Protein AF-A0A7Y0LAG0-F1 (afdb_monomer_lite)

pLDDT: mean 90.9, std 12.48, range [45.75, 98.69]

Organism: NCBI:txid2716224

Secondary structure (DSSP, 8-state):
--HHHHHHHHHHHHHHHHHHHHHHT---GGG-HHHHHHHHHHHHHHHHHHHHHHHHHHHHHHHHHHHHHHHHHHHHHHHHHHHHHHHHTTT-HHHHHHHHHHHHHHHHHHHHHHHHHHHHS-GGGS-HHHHHHHHHHHHHTT-HHHHHHHHHHHHHT--SHHHHHHHHHHHHHHHHHTT-HHHHHHHHHHHHHGGGTS----HHHHHHHHHHHHHHHHHHHHHTT-HHHHHHHHHHHHHHHHHSPSSHHHHHHHHHHHHHHHHHHHHHHHHHH-S-SS-SSS---

Radius of gyration: 37.1 Å; chains: 1; bounding box: 98×50×122 Å

Structure (mmCIF, N/CA/C/O backbone):
data_AF-A0A7Y0LAG0-F1
#
_entry.id   AF-A0A7Y0LAG0-F1
#
loop_
_atom_site.group_PDB
_atom_site.id
_atom_site.type_symbol
_atom_site.label_atom_id
_atom_site.label_alt_id
_atom_site.label_comp_id
_atom_site.label_asym_id
_atom_site.label_entity_id
_atom_site.label_seq_id
_atom_site.pdbx_PDB_ins_code
_atom_site.Cartn_x
_atom_site.Cartn_y
_atom_site.Cartn_z
_atom_site.occupancy
_atom_site.B_iso_or_equiv
_atom_site.auth_seq_id
_atom_site.auth_comp_id
_atom_site.auth_asym_id
_atom_site.auth_atom_id
_atom_site.pdbx_PDB_model_num
ATOM 1 N N . MET A 1 1 ? 60.163 -12.963 -93.800 1.00 55.88 1 MET A N 1
ATOM 2 C CA . MET A 1 1 ? 60.165 -13.413 -92.392 1.00 55.88 1 MET A CA 1
ATOM 3 C C . MET A 1 1 ? 60.372 -12.281 -91.378 1.00 55.88 1 MET A C 1
ATOM 5 O O . MET A 1 1 ? 60.131 -12.532 -90.218 1.00 55.88 1 MET A O 1
ATOM 9 N N . ALA A 1 2 ? 60.689 -11.037 -91.774 1.00 57.59 2 ALA A N 1
ATOM 10 C CA . ALA A 1 2 ? 60.934 -9.930 -90.830 1.00 57.59 2 ALA A CA 1
ATOM 11 C C . ALA A 1 2 ? 59.682 -9.182 -90.295 1.00 57.59 2 ALA A C 1
ATOM 13 O O . ALA A 1 2 ? 59.807 -8.355 -89.408 1.00 57.59 2 ALA A O 1
ATOM 14 N N . ASN A 1 3 ? 58.475 -9.445 -90.815 1.00 63.53 3 ASN A N 1
ATOM 15 C CA . ASN A 1 3 ? 57.239 -8.721 -90.433 1.00 63.53 3 ASN A CA 1
ATOM 16 C C . ASN A 1 3 ? 56.508 -9.382 -89.239 1.00 63.53 3 ASN A C 1
ATOM 18 O O . ASN A 1 3 ? 55.716 -8.762 -88.537 1.00 63.53 3 ASN A O 1
ATOM 22 N N . THR A 1 4 ? 56.772 -10.664 -88.981 1.00 66.94 4 THR A N 1
ATOM 23 C CA . THR A 1 4 ? 56.182 -11.388 -87.845 1.00 66.94 4 THR A CA 1
ATOM 24 C C . THR A 1 4 ? 56.817 -11.005 -86.513 1.00 66.94 4 THR A C 1
ATOM 26 O O . THR A 1 4 ? 56.109 -10.971 -85.512 1.00 66.94 4 THR A O 1
ATOM 29 N N . ASP A 1 5 ? 58.105 -10.662 -86.510 1.00 71.88 5 ASP A N 1
ATOM 30 C CA . ASP A 1 5 ? 58.843 -10.350 -85.282 1.00 71.88 5 ASP A CA 1
ATOM 31 C C . ASP A 1 5 ? 58.475 -8.959 -84.738 1.00 71.88 5 ASP A C 1
ATOM 33 O O . ASP A 1 5 ? 58.232 -8.811 -83.545 1.00 71.88 5 ASP A O 1
ATOM 37 N N . GLU A 1 6 ? 58.279 -7.973 -85.620 1.00 77.31 6 GLU A N 1
ATOM 38 C CA . GLU A 1 6 ? 57.838 -6.616 -85.256 1.00 77.31 6 GLU A CA 1
ATOM 39 C C . GLU A 1 6 ? 56.423 -6.601 -84.646 1.00 77.31 6 GLU A C 1
ATOM 41 O O . GLU A 1 6 ? 56.153 -5.922 -83.654 1.00 77.31 6 GLU A O 1
ATOM 46 N N . LYS A 1 7 ? 55.507 -7.422 -85.181 1.00 75.44 7 LYS A N 1
ATOM 47 C CA . LYS A 1 7 ? 54.167 -7.592 -84.594 1.00 75.44 7 LYS A CA 1
ATOM 48 C C . LYS A 1 7 ? 54.211 -8.278 -83.231 1.00 75.44 7 LYS A C 1
ATOM 50 O O . LYS A 1 7 ? 53.380 -7.976 -82.377 1.00 75.44 7 LYS A O 1
ATOM 55 N N . LEU A 1 8 ? 55.153 -9.199 -83.030 1.00 78.62 8 LEU A N 1
ATOM 56 C CA . LEU A 1 8 ? 55.295 -9.931 -81.776 1.00 78.62 8 LEU A CA 1
ATOM 57 C C . LEU A 1 8 ? 55.858 -9.040 -80.658 1.00 78.62 8 LEU A C 1
ATOM 59 O O . LEU A 1 8 ? 55.441 -9.180 -79.510 1.00 78.62 8 LEU A O 1
ATOM 63 N N . GLU A 1 9 ? 56.759 -8.111 -80.984 1.00 81.44 9 GLU A N 1
ATOM 64 C CA . GLU A 1 9 ? 57.268 -7.123 -80.025 1.00 81.44 9 GLU A CA 1
ATOM 65 C C . GLU A 1 9 ? 56.206 -6.091 -79.626 1.00 81.44 9 GLU A C 1
ATOM 67 O O . GLU A 1 9 ? 56.037 -5.838 -78.433 1.00 81.44 9 GLU A O 1
ATOM 72 N N . ASN A 1 10 ? 55.414 -5.577 -80.576 1.00 84.31 10 ASN A N 1
ATOM 73 C CA . ASN A 1 10 ? 54.311 -4.662 -80.252 1.00 84.31 10 ASN A CA 1
ATOM 74 C C . ASN A 1 10 ? 53.241 -5.322 -79.368 1.00 84.31 10 ASN A C 1
ATOM 76 O O . ASN A 1 10 ? 52.805 -4.728 -78.385 1.00 84.31 10 ASN A O 1
ATOM 80 N N . LEU A 1 11 ? 52.868 -6.575 -79.655 1.00 82.31 11 LEU A N 1
ATOM 81 C CA . LEU A 1 11 ? 51.919 -7.321 -78.820 1.00 82.31 11 LEU A CA 1
ATOM 82 C C . LEU A 1 11 ? 52.457 -7.577 -77.407 1.00 82.31 11 LEU A C 1
ATOM 84 O O . LEU A 1 11 ? 51.693 -7.522 -76.448 1.00 82.31 11 LEU A O 1
ATOM 88 N N . LYS A 1 12 ? 53.763 -7.829 -77.248 1.00 81.12 12 LYS A N 1
ATOM 89 C CA . LYS A 1 12 ? 54.381 -7.950 -75.918 1.00 81.12 12 LYS A CA 1
ATOM 90 C C . LYS A 1 12 ? 54.352 -6.629 -75.155 1.00 81.12 12 LYS A C 1
ATOM 92 O O . LYS A 1 12 ? 54.028 -6.640 -73.974 1.00 81.12 12 LYS A O 1
ATOM 97 N N . GLY A 1 13 ? 54.620 -5.511 -75.830 1.00 81.00 13 GLY A N 1
ATOM 98 C CA . GLY A 1 13 ? 54.527 -4.179 -75.232 1.00 81.00 13 GLY A CA 1
ATOM 99 C C . GLY A 1 13 ? 53.111 -3.838 -74.762 1.00 81.00 13 GLY A C 1
ATOM 100 O O . GLY A 1 13 ? 52.937 -3.337 -73.654 1.00 81.00 13 GLY A O 1
ATOM 101 N N . GLU A 1 14 ? 52.090 -4.165 -75.560 1.00 82.69 14 GLU A N 1
ATOM 102 C CA . GLU A 1 14 ? 50.687 -3.974 -75.170 1.00 82.69 14 GLU A CA 1
ATOM 103 C C . GLU A 1 14 ? 50.277 -4.885 -74.003 1.00 82.69 14 GLU A C 1
ATOM 105 O O . GLU A 1 14 ? 49.579 -4.438 -73.092 1.00 82.69 14 GLU A O 1
ATOM 110 N N . VAL A 1 15 ? 50.736 -6.141 -73.984 1.00 81.94 15 VAL A N 1
ATOM 111 C CA . VAL A 1 15 ? 50.455 -7.074 -72.881 1.00 81.94 15 VAL A CA 1
ATOM 112 C C . VAL A 1 15 ? 51.144 -6.636 -71.588 1.00 81.94 15 VAL A C 1
ATOM 114 O O . VAL A 1 15 ? 50.494 -6.639 -70.544 1.00 81.94 15 VAL A O 1
ATOM 117 N N . ASP A 1 16 ? 52.404 -6.198 -71.639 1.00 82.62 16 ASP A N 1
ATOM 118 C CA . ASP A 1 16 ? 53.118 -5.685 -70.463 1.00 82.62 16 ASP A CA 1
ATOM 119 C C . ASP A 1 16 ? 52.482 -4.388 -69.944 1.00 82.62 16 ASP A C 1
ATOM 121 O O . ASP A 1 16 ? 52.301 -4.229 -68.735 1.00 82.62 16 ASP A O 1
ATOM 125 N N . ALA A 1 17 ? 52.056 -3.489 -70.839 1.00 81.44 17 ALA A N 1
ATOM 126 C CA . ALA A 1 17 ? 51.335 -2.275 -70.460 1.00 81.44 17 ALA A CA 1
ATOM 127 C C . ALA A 1 17 ? 50.000 -2.603 -69.771 1.00 81.44 17 ALA A C 1
ATOM 129 O O . ALA A 1 17 ? 49.711 -2.070 -68.699 1.00 81.44 17 ALA A O 1
ATOM 130 N N . LEU A 1 18 ? 49.223 -3.542 -70.319 1.00 76.06 18 LEU A N 1
ATOM 131 C CA . LEU A 1 18 ? 47.975 -4.001 -69.704 1.00 76.06 18 LEU A CA 1
ATOM 132 C C . LEU A 1 18 ? 48.217 -4.726 -68.375 1.00 76.06 18 LEU A C 1
ATOM 134 O O . LEU A 1 18 ? 47.430 -4.577 -67.443 1.00 76.06 18 LEU A O 1
ATOM 138 N N . GLN A 1 19 ? 49.304 -5.483 -68.241 1.00 77.00 19 GLN A N 1
ATOM 139 C CA . GLN A 1 19 ? 49.629 -6.184 -67.002 1.00 77.00 19 GLN A CA 1
ATOM 140 C C . GLN A 1 19 ? 50.071 -5.214 -65.897 1.00 77.00 19 GLN A C 1
ATOM 142 O O . GLN A 1 19 ? 49.700 -5.409 -64.738 1.00 77.00 19 GLN A O 1
ATOM 147 N N . ILE A 1 20 ? 50.784 -4.138 -66.243 1.00 73.81 20 ILE A N 1
ATOM 148 C CA . ILE A 1 20 ? 51.146 -3.057 -65.315 1.00 73.81 20 ILE A CA 1
ATOM 149 C C . ILE A 1 20 ? 49.907 -2.242 -64.912 1.00 73.81 20 ILE A C 1
ATOM 151 O O . ILE A 1 20 ? 49.745 -1.936 -63.730 1.00 73.81 20 ILE A O 1
ATOM 155 N N . GLU A 1 21 ? 48.992 -1.957 -65.842 1.00 75.56 21 GLU A N 1
ATOM 156 C CA . GLU A 1 21 ? 47.706 -1.294 -65.562 1.00 75.56 21 GLU A CA 1
ATOM 157 C C . GLU A 1 21 ? 46.827 -2.151 -64.623 1.00 75.56 21 GLU A C 1
ATOM 159 O O . GLU A 1 21 ? 46.281 -1.666 -63.630 1.00 75.56 21 GLU A O 1
ATOM 164 N N . VAL A 1 22 ? 46.754 -3.466 -64.863 1.00 72.69 22 VAL A N 1
ATOM 165 C CA . VAL A 1 22 ? 45.989 -4.408 -64.025 1.00 72.69 22 VAL A CA 1
ATOM 166 C C . VAL A 1 22 ? 46.652 -4.632 -62.658 1.00 72.69 22 VAL A C 1
ATOM 168 O O . VAL A 1 22 ? 45.955 -4.809 -61.654 1.00 72.69 22 VAL A O 1
ATOM 171 N N . MET A 1 23 ? 47.987 -4.607 -62.575 1.00 67.88 23 MET A N 1
ATOM 172 C CA . MET A 1 23 ? 48.705 -4.706 -61.300 1.00 67.88 23 MET A CA 1
ATOM 173 C C . MET A 1 23 ? 48.650 -3.408 -60.485 1.00 67.88 23 MET A C 1
ATOM 175 O O . MET A 1 23 ? 48.569 -3.485 -59.257 1.00 67.88 23 MET A O 1
ATOM 179 N N . SER A 1 24 ? 48.620 -2.235 -61.125 1.00 63.34 24 SER A N 1
ATOM 180 C CA . SER A 1 24 ? 48.495 -0.944 -60.433 1.00 63.34 24 SER A CA 1
ATOM 181 C C . SER A 1 24 ? 47.081 -0.705 -59.878 1.00 63.34 24 SER A C 1
ATOM 183 O O . SER A 1 24 ? 46.939 -0.101 -58.813 1.00 63.34 24 SER A O 1
ATOM 185 N N . GLN A 1 25 ? 46.040 -1.279 -60.497 1.00 63.72 25 GLN A N 1
ATOM 186 C CA . GLN A 1 25 ? 44.667 -1.273 -59.963 1.00 63.72 25 GLN A CA 1
ATOM 187 C C . GLN A 1 25 ? 44.438 -2.241 -58.788 1.00 63.72 25 GLN A C 1
ATOM 189 O O . GLN A 1 25 ? 43.448 -2.114 -58.066 1.00 63.72 25 GLN A O 1
ATOM 194 N N . ARG A 1 26 ? 45.349 -3.189 -58.533 1.00 63.09 26 ARG A N 1
ATOM 195 C CA . ARG A 1 26 ? 45.259 -4.147 -57.415 1.00 63.09 26 ARG A CA 1
ATOM 196 C C . ARG A 1 26 ? 45.957 -3.658 -56.144 1.00 63.09 26 ARG A C 1
ATOM 198 O O . ARG A 1 26 ? 46.538 -4.459 -55.409 1.00 63.09 26 ARG A O 1
ATOM 205 N N . SER A 1 27 ? 45.886 -2.363 -55.831 1.00 68.25 27 SER A N 1
ATOM 206 C CA . SER A 1 27 ? 46.278 -1.935 -54.486 1.00 68.25 27 SER A CA 1
ATOM 207 C C . SER A 1 27 ? 45.329 -2.607 -53.482 1.00 68.25 27 SER A C 1
ATOM 209 O O . SER A 1 27 ? 44.109 -2.468 -53.621 1.00 68.25 27 SER A O 1
ATOM 211 N N . PRO A 1 28 ? 45.834 -3.401 -52.518 1.00 77.00 28 PRO A N 1
ATOM 212 C CA . PRO A 1 28 ? 44.972 -4.155 -51.624 1.00 77.00 28 PRO A CA 1
ATOM 213 C C . PRO A 1 28 ? 44.022 -3.206 -50.899 1.00 77.00 28 PRO A C 1
ATOM 215 O O . PRO A 1 28 ? 44.469 -2.225 -50.308 1.00 77.00 28 PRO A O 1
ATOM 218 N N . TRP A 1 29 ? 42.720 -3.494 -50.939 1.00 77.38 29 TRP A N 1
ATOM 219 C CA . TRP A 1 29 ? 41.665 -2.610 -50.429 1.00 77.38 29 TRP A CA 1
ATOM 220 C C . TRP A 1 29 ? 41.925 -2.113 -48.994 1.00 77.38 29 TRP A C 1
ATOM 222 O O . TRP A 1 29 ? 41.611 -0.975 -48.663 1.00 77.38 29 TRP A O 1
ATOM 232 N N . PHE A 1 30 ? 42.590 -2.916 -48.161 1.00 80.69 30 PHE A N 1
ATOM 233 C CA . PHE A 1 30 ? 42.943 -2.562 -46.786 1.00 80.69 30 PHE A CA 1
ATOM 234 C C . PHE A 1 30 ? 43.988 -1.436 -46.649 1.00 80.69 30 PHE A C 1
ATOM 236 O O . PHE A 1 30 ? 44.157 -0.916 -45.548 1.00 80.69 30 PHE A O 1
ATOM 243 N N . LYS A 1 31 ? 44.687 -1.039 -47.722 1.00 84.06 31 LYS A N 1
ATOM 244 C CA . LYS A 1 31 ? 45.629 0.099 -47.718 1.00 84.06 31 LYS A CA 1
ATOM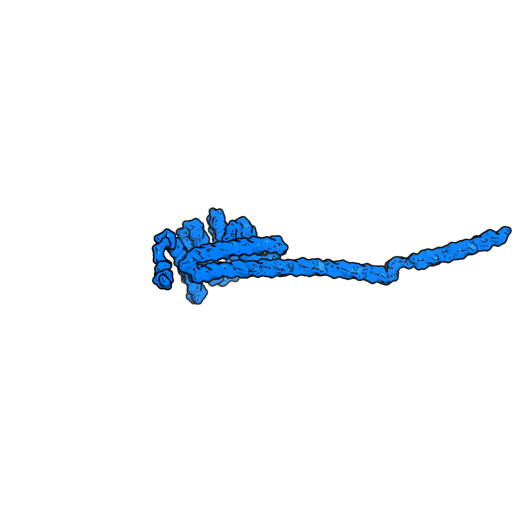 245 C C . LYS A 1 31 ? 44.953 1.450 -47.982 1.00 84.06 31 LYS A C 1
ATOM 247 O O . LYS A 1 31 ? 45.580 2.487 -47.784 1.00 84.06 31 LYS A O 1
ATOM 252 N N . ASN A 1 32 ? 43.686 1.462 -48.399 1.00 87.12 32 ASN A N 1
ATOM 253 C CA . ASN A 1 32 ? 42.957 2.698 -48.670 1.00 87.12 32 ASN A CA 1
ATOM 254 C C . ASN A 1 32 ? 42.415 3.294 -47.364 1.00 87.12 32 ASN A C 1
ATOM 256 O O . ASN A 1 32 ? 41.441 2.792 -46.802 1.00 87.12 32 ASN A O 1
ATOM 260 N N . ILE A 1 33 ? 43.015 4.399 -46.905 1.00 90.12 33 ILE A N 1
ATOM 261 C CA . ILE A 1 33 ? 42.611 5.118 -45.680 1.00 90.12 33 ILE A CA 1
ATOM 262 C C . ILE A 1 33 ? 41.112 5.466 -45.704 1.00 90.12 33 ILE A C 1
ATOM 264 O O . ILE A 1 33 ? 40.434 5.336 -44.688 1.00 90.12 33 ILE A O 1
ATOM 268 N N . SER A 1 34 ? 40.563 5.824 -46.868 1.00 88.06 34 SER A N 1
ATOM 269 C CA . SER A 1 34 ? 39.142 6.160 -47.026 1.00 88.06 34 SER A CA 1
ATOM 270 C C . SER A 1 34 ? 38.195 5.017 -46.643 1.00 88.06 34 SER A C 1
ATOM 272 O O . SER A 1 34 ? 37.165 5.282 -46.031 1.00 88.06 34 SER A O 1
ATOM 274 N N . ILE A 1 35 ? 38.548 3.755 -46.930 1.00 87.88 35 ILE A N 1
ATOM 275 C CA . ILE A 1 35 ? 37.718 2.594 -46.558 1.00 87.88 35 ILE A CA 1
ATOM 276 C C . ILE A 1 35 ? 37.651 2.466 -45.032 1.00 87.88 35 ILE A C 1
ATOM 278 O O . ILE A 1 35 ? 36.572 2.269 -44.475 1.00 87.88 35 ILE A O 1
ATOM 282 N N . TRP A 1 36 ? 38.778 2.655 -44.343 1.00 91.06 36 TRP A N 1
ATOM 283 C CA . TRP A 1 36 ? 38.822 2.636 -42.880 1.00 91.06 36 TRP A CA 1
ATOM 284 C C . TRP A 1 36 ? 38.031 3.779 -42.251 1.00 91.06 36 TRP A C 1
ATOM 286 O O . TRP A 1 36 ? 37.312 3.548 -41.281 1.00 91.06 36 TRP A O 1
ATOM 296 N N . VAL A 1 37 ? 38.103 4.986 -42.819 1.00 92.00 37 VAL A N 1
ATOM 297 C CA . VAL A 1 37 ? 37.300 6.128 -42.354 1.00 92.00 37 VAL A CA 1
ATOM 298 C C . VAL A 1 37 ? 35.808 5.839 -42.513 1.00 92.00 37 VAL A C 1
ATOM 300 O O . VAL A 1 37 ? 35.048 6.083 -41.579 1.00 92.00 37 VAL A O 1
ATOM 303 N N . SER A 1 38 ? 35.377 5.265 -43.640 1.00 93.31 38 SER A N 1
ATOM 304 C CA . SER A 1 38 ? 33.974 4.886 -43.845 1.00 93.31 38 SER A CA 1
ATOM 305 C C . SER A 1 38 ? 33.508 3.799 -42.873 1.00 93.31 38 SER A C 1
ATOM 307 O O . SER A 1 38 ? 32.417 3.917 -42.320 1.00 93.31 38 SER A O 1
ATOM 309 N N . ILE A 1 39 ? 34.327 2.773 -42.610 1.00 93.00 39 ILE A N 1
ATOM 310 C CA . ILE A 1 39 ? 34.011 1.730 -41.618 1.00 93.00 39 ILE A CA 1
ATOM 311 C C . ILE A 1 39 ? 33.922 2.334 -40.210 1.00 93.00 39 ILE A C 1
ATOM 313 O O . ILE A 1 39 ? 32.976 2.048 -39.480 1.00 93.00 39 ILE A O 1
ATOM 317 N N . ALA A 1 40 ? 34.866 3.199 -39.831 1.00 94.75 40 ALA A N 1
ATOM 318 C CA . ALA A 1 40 ? 34.859 3.866 -38.532 1.00 94.75 40 ALA A CA 1
ATOM 319 C C . ALA A 1 40 ? 33.641 4.789 -38.370 1.00 94.75 40 ALA A C 1
ATOM 321 O O . ALA A 1 40 ? 32.981 4.752 -37.334 1.00 94.75 40 ALA A O 1
ATOM 322 N N . ALA A 1 41 ? 33.299 5.566 -39.401 1.00 95.62 41 ALA A N 1
ATOM 323 C CA . ALA A 1 41 ? 32.106 6.409 -39.413 1.00 95.62 41 ALA A CA 1
ATOM 324 C C . ALA A 1 41 ? 30.819 5.576 -39.296 1.00 95.62 41 ALA A C 1
ATOM 326 O O . ALA A 1 41 ? 29.915 5.944 -38.547 1.00 95.62 41 ALA A O 1
ATOM 327 N N . LEU A 1 42 ? 30.751 4.426 -39.975 1.00 94.44 42 LEU A N 1
ATOM 328 C CA . LEU A 1 42 ? 29.623 3.502 -39.884 1.00 94.44 42 LEU A CA 1
ATOM 329 C C . LEU A 1 42 ? 29.490 2.906 -38.473 1.00 94.44 42 LEU A C 1
ATOM 331 O O . LEU A 1 42 ? 28.400 2.917 -37.905 1.00 94.44 42 LEU A O 1
ATOM 335 N N . LEU A 1 43 ? 30.591 2.439 -37.875 1.00 95.44 43 LEU A N 1
ATOM 336 C CA . LEU A 1 43 ? 30.605 1.941 -36.495 1.00 95.44 43 LEU A CA 1
ATOM 337 C C . LEU A 1 43 ? 30.217 3.030 -35.494 1.00 95.44 43 LEU A C 1
ATOM 339 O O . LEU A 1 43 ? 29.470 2.760 -34.556 1.00 95.44 43 LEU A O 1
ATOM 343 N N . PHE A 1 44 ? 30.674 4.264 -35.710 1.00 95.06 44 PHE A N 1
ATOM 344 C CA . PHE A 1 44 ? 30.278 5.404 -34.894 1.00 95.06 44 PHE A CA 1
ATOM 345 C C . PHE A 1 44 ? 28.776 5.689 -35.022 1.00 95.06 44 PHE A C 1
ATOM 347 O O . PHE A 1 44 ? 28.109 5.882 -34.009 1.00 95.06 44 PHE A O 1
ATOM 354 N N . SER A 1 45 ? 28.220 5.633 -36.238 1.00 92.12 45 SER A N 1
ATOM 355 C CA . SER A 1 45 ? 26.778 5.776 -36.472 1.00 92.12 45 SER A CA 1
ATOM 356 C C . SER A 1 45 ? 25.967 4.681 -35.775 1.00 92.12 45 SER A C 1
ATOM 358 O O . SER A 1 45 ? 24.956 4.982 -35.150 1.00 92.12 45 SER A O 1
ATOM 360 N N . PHE A 1 46 ? 26.400 3.419 -35.828 1.00 95.12 46 PHE A N 1
ATOM 361 C CA . PHE A 1 46 ? 25.731 2.347 -35.084 1.00 95.12 46 PHE A CA 1
ATOM 362 C C . PHE A 1 46 ? 25.868 2.530 -33.568 1.00 95.12 46 PHE A C 1
ATOM 364 O O . PHE A 1 46 ? 24.900 2.328 -32.833 1.00 95.12 46 PHE A O 1
ATOM 371 N N . GLY A 1 47 ? 27.040 2.964 -33.097 1.00 92.62 47 GLY A N 1
ATOM 372 C CA . GLY A 1 47 ? 27.292 3.249 -31.687 1.00 92.62 47 GLY A CA 1
ATOM 373 C C . GLY A 1 47 ? 26.355 4.321 -31.131 1.00 92.62 47 GLY A C 1
ATOM 374 O O . GLY A 1 47 ? 25.755 4.122 -30.074 1.00 92.62 47 GLY A O 1
ATOM 375 N N . THR A 1 48 ? 26.159 5.427 -31.855 1.00 93.00 48 THR A N 1
ATOM 376 C CA . THR A 1 48 ? 25.228 6.484 -31.433 1.00 93.00 48 THR A CA 1
ATOM 377 C C . THR A 1 48 ? 23.773 6.020 -31.471 1.00 93.00 48 THR A C 1
ATOM 379 O O . THR A 1 48 ? 23.031 6.350 -30.548 1.00 93.00 48 THR A O 1
ATOM 382 N N . THR A 1 49 ? 23.361 5.204 -32.451 1.00 93.19 49 THR A N 1
ATOM 383 C CA . THR A 1 49 ? 22.004 4.628 -32.492 1.00 93.19 49 THR A CA 1
ATOM 384 C C . THR A 1 49 ? 21.727 3.717 -31.295 1.00 93.19 49 THR A C 1
ATOM 386 O O . THR A 1 49 ? 20.692 3.873 -30.649 1.00 93.19 49 THR A O 1
ATOM 389 N N . VAL A 1 50 ? 22.645 2.809 -30.944 1.00 93.81 50 VAL A N 1
ATOM 390 C CA . VAL A 1 50 ? 22.469 1.895 -29.797 1.00 93.81 50 VAL A CA 1
ATOM 391 C C . VAL A 1 50 ? 22.409 2.667 -28.479 1.00 93.81 50 VAL A C 1
ATOM 393 O O . VAL A 1 50 ? 21.530 2.422 -27.652 1.00 93.81 50 VAL A O 1
ATOM 396 N N . VAL A 1 51 ? 23.309 3.637 -28.286 1.00 94.25 51 VAL A N 1
ATOM 397 C CA . VAL A 1 51 ? 23.297 4.498 -27.094 1.00 94.25 51 VAL A CA 1
ATOM 398 C C . VAL A 1 51 ? 22.017 5.331 -27.034 1.00 94.25 51 VAL A C 1
ATOM 400 O O . VAL A 1 51 ? 21.440 5.472 -25.957 1.00 94.25 51 VAL A O 1
ATOM 403 N N . SER A 1 52 ? 21.545 5.846 -28.172 1.00 92.88 52 SER A N 1
ATOM 404 C CA . SER A 1 52 ? 20.279 6.577 -28.245 1.00 92.88 52 SER A CA 1
ATOM 405 C C . SER A 1 52 ? 19.107 5.691 -27.841 1.00 92.88 52 SER A C 1
ATOM 407 O O . SER A 1 52 ? 18.304 6.114 -27.021 1.00 92.88 52 SER A O 1
ATOM 409 N N . PHE A 1 53 ? 19.037 4.459 -28.350 1.00 94.81 53 PHE A N 1
ATOM 410 C CA . PHE A 1 53 ? 17.958 3.527 -28.025 1.00 94.81 53 PHE A CA 1
ATOM 411 C C . PHE A 1 53 ? 17.930 3.197 -26.527 1.00 94.81 53 PHE A C 1
ATOM 413 O O . PHE A 1 53 ? 16.894 3.328 -25.880 1.00 94.81 53 PHE A O 1
ATOM 420 N N . LYS A 1 54 ? 19.096 2.887 -25.943 1.00 94.69 54 LYS A N 1
ATOM 421 C CA . LYS A 1 54 ? 19.225 2.634 -24.500 1.00 94.69 54 LYS A CA 1
ATOM 422 C C . LYS A 1 54 ? 18.850 3.858 -23.660 1.00 94.69 54 LYS A C 1
ATOM 424 O O . LYS A 1 54 ? 18.252 3.730 -22.595 1.00 94.69 54 LYS A O 1
ATOM 429 N N . ARG A 1 55 ? 19.209 5.061 -24.115 1.00 95.25 55 ARG A N 1
ATOM 430 C CA . ARG A 1 55 ? 18.829 6.306 -23.439 1.00 95.25 55 ARG A CA 1
ATOM 431 C C . ARG A 1 55 ? 17.319 6.529 -23.496 1.00 95.25 55 ARG A C 1
ATOM 433 O O . ARG A 1 55 ? 16.760 6.925 -22.479 1.00 95.25 55 ARG A O 1
ATOM 440 N N . THR A 1 56 ? 16.684 6.279 -24.639 1.00 96.06 56 THR A N 1
ATOM 441 C CA . THR A 1 56 ? 15.229 6.391 -24.801 1.00 96.06 56 THR A CA 1
ATOM 442 C C . THR A 1 56 ? 14.499 5.427 -23.870 1.00 96.06 56 THR A C 1
ATOM 444 O O . THR A 1 56 ? 13.630 5.866 -23.133 1.00 96.06 56 THR A O 1
ATOM 447 N N . GLU A 1 57 ? 14.928 4.166 -23.782 1.00 95.69 57 GLU A N 1
ATOM 448 C CA . GLU A 1 57 ? 14.339 3.188 -22.854 1.00 95.69 57 GLU A CA 1
ATOM 449 C C . GLU A 1 57 ? 14.430 3.646 -21.386 1.00 95.69 57 GLU A C 1
ATOM 451 O O . GLU A 1 57 ? 13.438 3.642 -20.657 1.00 95.69 57 GLU A O 1
ATOM 456 N N . MET A 1 58 ? 15.601 4.126 -20.953 1.00 95.81 58 MET A N 1
ATOM 457 C CA . MET A 1 58 ? 15.770 4.656 -19.594 1.00 95.81 58 MET A CA 1
ATOM 458 C C . MET A 1 58 ? 14.907 5.899 -19.338 1.00 95.81 58 MET A C 1
ATOM 460 O O . MET A 1 58 ? 14.396 6.074 -18.231 1.00 95.81 58 MET A O 1
ATOM 464 N N . GLN A 1 59 ? 14.738 6.763 -20.342 1.00 96.94 59 GLN A N 1
ATOM 465 C CA . GLN A 1 59 ? 13.853 7.926 -20.257 1.00 96.94 59 GLN A CA 1
ATOM 466 C C . GLN A 1 59 ? 12.386 7.502 -20.158 1.00 96.94 59 GLN A C 1
ATOM 468 O O . GLN A 1 59 ? 11.660 8.051 -19.335 1.00 96.94 59 GLN A O 1
ATOM 473 N N . ASP A 1 60 ? 11.965 6.493 -20.915 1.00 97.38 60 ASP A N 1
ATOM 474 C CA . ASP A 1 60 ? 10.600 5.968 -20.880 1.00 97.38 60 ASP A CA 1
ATOM 475 C C . ASP A 1 60 ? 10.277 5.328 -19.525 1.00 97.38 60 ASP A C 1
ATOM 477 O O . ASP A 1 60 ? 9.209 5.588 -18.962 1.00 97.38 60 ASP A O 1
ATOM 481 N N . ILE A 1 61 ? 11.220 4.580 -18.939 1.00 97.62 61 ILE A N 1
ATOM 482 C CA . ILE A 1 61 ? 11.102 4.045 -17.573 1.00 97.62 61 ILE A CA 1
ATOM 483 C C . ILE A 1 61 ? 10.953 5.191 -16.563 1.00 97.62 61 ILE A C 1
ATOM 485 O O . ILE A 1 61 ? 10.065 5.157 -15.710 1.00 97.62 61 ILE A O 1
ATOM 489 N N . GLN A 1 62 ? 11.790 6.228 -16.656 1.00 97.44 62 GLN A N 1
ATOM 490 C CA . GLN A 1 62 ? 11.724 7.382 -15.752 1.00 97.44 62 GLN A CA 1
ATOM 491 C C . GLN A 1 62 ? 10.408 8.160 -15.893 1.00 97.44 62 GLN A C 1
ATOM 493 O O . GLN A 1 62 ? 9.808 8.522 -14.879 1.00 97.44 62 GLN A O 1
ATOM 498 N N . ASN A 1 63 ? 9.934 8.374 -17.121 1.00 98.31 63 ASN A N 1
ATOM 499 C CA . ASN A 1 63 ? 8.674 9.058 -17.409 1.00 98.31 63 ASN A CA 1
ATOM 500 C C . ASN A 1 63 ? 7.481 8.265 -16.862 1.00 98.31 63 AS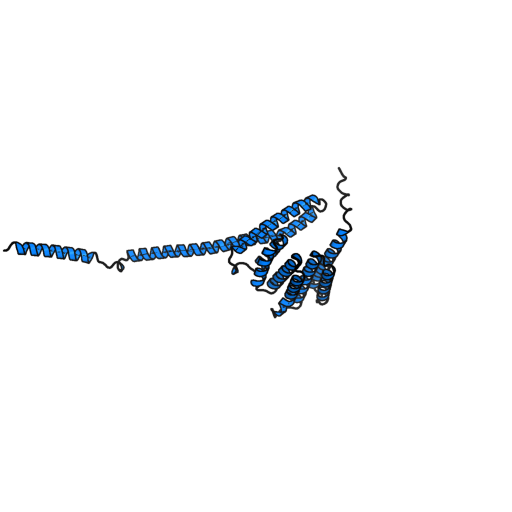N A C 1
ATOM 502 O O . ASN A 1 63 ? 6.671 8.812 -16.115 1.00 98.31 63 ASN A O 1
ATOM 506 N N . THR A 1 64 ? 7.431 6.961 -17.145 1.00 98.19 64 THR A N 1
ATOM 507 C CA . THR A 1 64 ? 6.384 6.049 -16.654 1.00 98.19 64 THR A CA 1
ATOM 508 C C . THR A 1 64 ? 6.379 5.990 -15.125 1.00 98.19 64 THR A C 1
ATOM 510 O O . THR A 1 64 ? 5.324 6.049 -14.494 1.00 98.19 64 THR A O 1
ATOM 513 N N . LYS A 1 65 ? 7.561 5.946 -14.495 1.00 98.00 65 LYS A N 1
ATOM 514 C CA . LYS A 1 65 ? 7.688 5.981 -13.031 1.00 98.00 65 LYS A CA 1
ATOM 515 C C . LYS A 1 65 ? 7.209 7.309 -12.440 1.00 98.00 65 LYS A C 1
ATOM 517 O O . LYS A 1 65 ? 6.591 7.322 -11.377 1.00 98.00 65 LYS A O 1
ATOM 522 N N . SER A 1 66 ? 7.496 8.427 -13.104 1.00 98.31 66 SER A N 1
ATOM 523 C CA . SER A 1 66 ? 7.017 9.749 -12.689 1.00 98.31 66 SER A CA 1
ATOM 524 C C . SER A 1 66 ? 5.488 9.833 -12.748 1.00 98.31 66 SER A C 1
ATOM 526 O O . SER A 1 66 ? 4.859 10.278 -11.787 1.00 98.31 66 SER A O 1
ATOM 528 N N . GLU A 1 67 ? 4.883 9.325 -13.827 1.00 98.31 67 GLU A N 1
ATOM 529 C CA . GLU A 1 67 ? 3.426 9.237 -13.974 1.00 98.31 67 GLU A CA 1
ATOM 530 C C . GLU A 1 67 ? 2.803 8.368 -12.873 1.00 98.31 67 GLU A C 1
ATOM 532 O O . GLU A 1 67 ? 1.875 8.809 -12.192 1.00 98.31 67 GLU A O 1
ATOM 537 N N . LEU A 1 68 ? 3.372 7.182 -12.616 1.00 98.56 68 LEU A N 1
ATOM 538 C CA . LEU A 1 68 ? 2.930 6.303 -11.531 1.00 98.56 68 LEU A CA 1
ATOM 539 C C . LEU A 1 68 ? 2.942 7.031 -10.180 1.00 98.56 68 LEU A C 1
ATOM 541 O O . LEU A 1 68 ? 1.953 7.002 -9.450 1.00 98.56 68 LEU A O 1
ATOM 545 N N . ARG A 1 69 ? 4.030 7.735 -9.852 1.00 98.25 69 ARG A N 1
ATOM 546 C CA . ARG A 1 69 ? 4.135 8.497 -8.597 1.00 98.25 69 ARG A CA 1
ATOM 547 C C . ARG A 1 69 ? 3.098 9.608 -8.498 1.00 98.25 69 ARG A C 1
ATOM 549 O O . ARG A 1 69 ? 2.541 9.801 -7.420 1.00 98.25 69 ARG A O 1
ATOM 556 N N . SER A 1 70 ? 2.812 10.305 -9.596 1.00 98.50 70 SER A N 1
ATOM 557 C CA . SER A 1 70 ? 1.766 11.332 -9.630 1.00 98.50 70 SER A CA 1
ATOM 558 C C . SER A 1 70 ? 0.383 10.739 -9.333 1.00 98.50 70 SER A C 1
ATOM 560 O O . SER A 1 70 ? -0.362 11.284 -8.516 1.00 98.50 70 SER A O 1
ATOM 562 N N . ILE A 1 71 ? 0.071 9.571 -9.903 1.00 98.50 71 ILE A N 1
ATOM 563 C CA . ILE A 1 71 ? -1.179 8.851 -9.627 1.00 98.50 71 ILE A CA 1
ATOM 564 C C . ILE A 1 71 ? -1.252 8.410 -8.163 1.00 98.50 71 ILE A C 1
ATOM 566 O O . ILE A 1 71 ? -2.275 8.616 -7.510 1.00 98.50 71 ILE A O 1
ATOM 570 N N . LEU A 1 72 ? -0.171 7.844 -7.619 1.00 98.19 72 LEU A N 1
ATOM 571 C CA . LEU A 1 72 ? -0.124 7.416 -6.218 1.00 98.19 72 LEU A CA 1
ATOM 572 C C . LEU A 1 72 ? -0.300 8.596 -5.254 1.00 98.19 72 LEU A C 1
ATOM 574 O O . LEU A 1 72 ? -1.048 8.485 -4.286 1.00 98.19 72 LEU A O 1
ATOM 578 N N . GLN A 1 73 ? 0.310 9.747 -5.544 1.00 98.00 73 GLN A N 1
ATOM 579 C CA . GLN A 1 73 ? 0.092 10.983 -4.785 1.00 98.00 73 GLN A CA 1
ATOM 580 C C . GLN A 1 73 ? -1.362 11.459 -4.864 1.00 98.00 73 GLN A C 1
ATOM 582 O O . GLN A 1 73 ? -1.920 11.902 -3.864 1.00 98.00 73 GLN A O 1
ATOM 587 N N . ARG A 1 74 ? -2.010 11.355 -6.030 1.00 97.94 74 ARG A N 1
ATOM 588 C CA . ARG A 1 74 ? -3.433 11.694 -6.148 1.00 97.94 74 ARG A CA 1
ATOM 589 C C . ARG A 1 74 ? -4.298 10.750 -5.314 1.00 97.94 74 ARG A C 1
ATOM 591 O O . ARG A 1 74 ? -5.164 11.225 -4.581 1.00 97.94 74 ARG A O 1
ATOM 598 N N . LEU A 1 75 ? -4.033 9.444 -5.373 1.00 97.56 75 LEU A N 1
ATOM 599 C CA . LEU A 1 75 ? -4.743 8.426 -4.595 1.00 97.56 75 LEU A CA 1
ATOM 600 C C . LEU A 1 75 ? -4.642 8.664 -3.082 1.00 97.56 75 LEU A C 1
ATOM 602 O O . LEU A 1 75 ? -5.629 8.459 -2.377 1.00 97.56 75 LEU A O 1
ATOM 606 N N . THR A 1 76 ? -3.499 9.135 -2.571 1.00 96.38 76 THR A N 1
ATOM 607 C CA . THR A 1 76 ? -3.332 9.400 -1.130 1.00 96.38 76 THR A CA 1
ATOM 608 C C . THR A 1 76 ? -4.079 10.643 -0.641 1.00 96.38 76 THR A C 1
ATOM 610 O O . THR A 1 76 ? -4.395 10.731 0.544 1.00 96.38 76 THR A O 1
ATOM 613 N N . VAL A 1 77 ? -4.413 11.583 -1.532 1.00 97.50 77 VAL A N 1
ATOM 614 C CA . VAL A 1 77 ? -5.171 12.802 -1.197 1.00 97.50 77 VAL A CA 1
ATOM 615 C C . VAL A 1 77 ? -6.685 12.554 -1.156 1.00 97.50 77 VAL A C 1
ATOM 617 O O . VAL A 1 77 ? -7.386 13.211 -0.383 1.00 97.50 77 VAL A O 1
ATOM 620 N N . LEU A 1 78 ? -7.205 11.590 -1.930 1.00 96.25 78 LEU A N 1
ATOM 621 C CA . LEU A 1 78 ? -8.651 11.336 -2.033 1.00 96.25 78 LEU A CA 1
ATOM 622 C C . LEU A 1 78 ? -9.357 11.091 -0.683 1.00 96.25 78 LEU A C 1
ATOM 624 O O . LEU A 1 78 ? -10.431 11.663 -0.487 1.00 96.25 78 LEU A O 1
ATOM 628 N N . PRO A 1 79 ? -8.807 10.315 0.276 1.00 93.56 79 PRO A N 1
ATOM 629 C CA . PRO A 1 79 ? -9.440 10.135 1.584 1.00 93.56 79 PRO A CA 1
ATOM 630 C C . PRO A 1 79 ? -9.596 11.444 2.367 1.00 93.56 79 PRO A C 1
ATOM 632 O O . PRO A 1 79 ? -10.622 11.659 3.012 1.00 93.56 79 PRO A O 1
ATOM 635 N N . THR A 1 80 ? -8.613 12.343 2.280 1.00 95.44 80 THR A N 1
ATOM 636 C CA . THR A 1 80 ? -8.681 13.668 2.910 1.00 95.44 80 THR A CA 1
ATOM 637 C C . THR A 1 80 ? -9.771 14.511 2.262 1.00 95.44 80 THR A C 1
ATOM 639 O O . THR A 1 80 ? -10.600 15.081 2.967 1.00 95.44 80 THR A O 1
ATOM 642 N N . THR A 1 81 ? -9.851 14.514 0.927 1.00 95.06 81 THR A N 1
ATOM 643 C CA . THR A 1 81 ? -10.938 15.190 0.202 1.00 95.06 81 THR A CA 1
ATOM 644 C C . THR A 1 81 ? -12.306 14.634 0.602 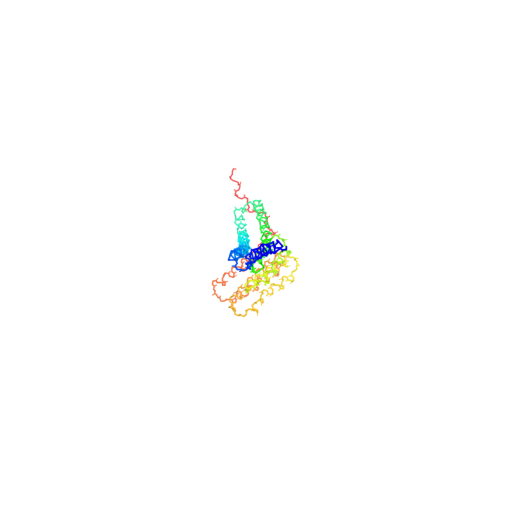1.00 95.06 81 THR A C 1
ATOM 646 O O . THR A 1 81 ? -13.225 15.401 0.876 1.00 95.06 81 THR A O 1
ATOM 649 N N . GLN A 1 82 ? -12.447 13.310 0.712 1.00 93.19 82 GLN A N 1
ATOM 650 C CA . GLN A 1 82 ? -13.684 12.674 1.169 1.00 93.19 82 GLN A CA 1
ATOM 651 C C . GLN A 1 82 ? -14.071 13.134 2.584 1.00 93.19 82 GLN A C 1
ATOM 653 O O . GLN A 1 82 ? -15.240 13.424 2.849 1.00 93.19 82 GLN A O 1
ATOM 658 N N . PHE A 1 83 ? -13.097 13.224 3.493 1.00 93.62 83 PHE A N 1
ATOM 659 C CA . PHE A 1 83 ? -13.318 13.711 4.851 1.00 93.62 83 PHE A CA 1
ATOM 660 C C . PHE A 1 83 ? -13.755 15.183 4.867 1.00 93.62 83 PHE A C 1
ATOM 662 O O . PHE A 1 83 ? -14.762 15.517 5.494 1.00 93.62 83 PHE A O 1
ATOM 669 N N . GLU A 1 84 ? -13.063 16.056 4.139 1.00 94.25 84 GLU A N 1
ATOM 670 C CA . GLU A 1 84 ? -13.410 17.478 4.036 1.00 94.25 84 GLU A CA 1
ATOM 671 C C . GLU A 1 84 ? -14.812 17.687 3.457 1.00 94.25 84 GLU A C 1
ATOM 673 O O . GLU A 1 84 ? -15.584 18.489 3.982 1.00 94.25 84 GLU A O 1
ATOM 678 N N . LEU A 1 85 ? -15.187 16.921 2.427 1.00 93.56 85 LEU A N 1
ATOM 679 C CA . LEU A 1 85 ? -16.535 16.950 1.860 1.00 93.56 85 LEU A CA 1
ATOM 680 C C . LEU A 1 85 ? -17.591 16.502 2.868 1.00 93.56 85 LEU A C 1
ATOM 682 O O . LEU A 1 85 ? -18.636 17.142 2.974 1.00 93.56 85 LEU A O 1
ATOM 686 N N . SER A 1 86 ? -17.311 15.449 3.641 1.00 91.00 86 SER A N 1
ATOM 687 C CA . SER A 1 86 ? -18.237 14.979 4.679 1.00 91.00 86 SER A CA 1
ATOM 688 C C . SER A 1 86 ? -18.507 16.044 5.746 1.00 91.00 86 SER A C 1
ATOM 690 O O . SER A 1 86 ? -19.620 16.130 6.256 1.00 91.00 86 SER A O 1
ATOM 692 N N . LYS A 1 87 ? -17.512 16.893 6.037 1.00 93.56 87 LYS A N 1
ATOM 693 C CA . LYS A 1 87 ? -17.645 18.029 6.954 1.00 93.56 87 LYS A CA 1
ATOM 694 C C . LYS A 1 87 ? -18.340 19.221 6.315 1.00 93.56 87 LYS A C 1
ATOM 696 O O . LYS A 1 87 ? -19.225 19.809 6.924 1.00 93.56 87 LYS A O 1
ATOM 701 N N . LYS A 1 88 ? -17.970 19.567 5.082 1.00 94.44 88 LYS A N 1
ATOM 702 C CA . LYS A 1 88 ? -18.539 20.709 4.358 1.00 94.44 88 LYS A CA 1
ATOM 703 C C . LYS A 1 88 ? -20.033 20.538 4.069 1.00 94.44 88 LYS A C 1
ATOM 705 O O . LYS A 1 88 ? -20.764 21.521 4.085 1.00 94.44 88 LYS A O 1
ATOM 710 N N . TYR A 1 89 ? -20.474 19.309 3.809 1.00 93.38 89 TYR A N 1
ATOM 711 C CA . TYR A 1 89 ? -21.851 18.983 3.433 1.00 93.38 89 TYR A CA 1
ATOM 712 C C . TYR A 1 89 ? -22.577 18.147 4.497 1.00 93.38 89 TYR A C 1
ATOM 714 O O . TYR A 1 89 ? -23.483 17.394 4.156 1.00 93.38 89 TYR A O 1
ATOM 722 N N . GLU A 1 90 ? -22.216 18.268 5.782 1.00 91.31 90 GLU A N 1
ATOM 723 C CA . GLU A 1 90 ? -22.771 17.442 6.876 1.00 91.31 90 GLU A CA 1
ATOM 724 C C . GLU A 1 90 ? -24.320 17.435 6.913 1.00 91.31 90 GLU A C 1
ATOM 726 O O . GLU A 1 90 ? -24.935 16.416 7.236 1.00 91.31 90 GLU A O 1
ATOM 731 N N . CYS A 1 91 ? -24.957 18.535 6.493 1.00 89.31 91 CYS A N 1
ATOM 732 C CA . CYS A 1 91 ? -26.415 18.683 6.418 1.00 89.31 91 CYS A CA 1
ATOM 733 C C . CYS A 1 91 ? -27.050 18.236 5.084 1.00 89.31 91 CYS A C 1
ATOM 735 O O . CYS A 1 91 ? -28.264 18.042 5.032 1.00 89.31 91 CYS A O 1
ATOM 737 N N . ASP A 1 92 ? -26.268 18.041 4.018 1.00 92.06 92 ASP A N 1
ATOM 738 C CA . ASP A 1 92 ? -26.748 17.608 2.700 1.00 92.06 92 ASP A CA 1
ATOM 739 C C . ASP A 1 92 ? -26.225 16.204 2.367 1.00 92.06 92 ASP A C 1
ATOM 741 O O . ASP A 1 92 ? -25.208 15.998 1.696 1.00 92.06 92 ASP A O 1
ATOM 745 N N . LYS A 1 93 ? -26.968 15.199 2.837 1.00 89.69 93 LYS A N 1
ATOM 746 C CA . LYS A 1 93 ? -26.633 13.785 2.618 1.00 89.69 93 LYS A CA 1
ATOM 747 C C . LYS A 1 93 ? -26.619 13.398 1.136 1.00 89.69 93 LYS A C 1
ATOM 749 O O . LYS A 1 93 ? -25.884 12.480 0.771 1.00 89.69 93 LYS A O 1
ATOM 754 N N . ASN A 1 94 ? -27.399 14.080 0.295 1.00 92.81 94 ASN A N 1
ATOM 755 C CA . ASN A 1 94 ? -27.433 13.803 -1.139 1.00 92.81 94 ASN A CA 1
ATOM 756 C C . ASN A 1 94 ? -26.133 14.273 -1.800 1.00 92.81 94 ASN A C 1
ATOM 758 O O . ASN A 1 94 ? -25.547 13.519 -2.578 1.00 92.81 94 ASN A O 1
ATOM 762 N N . ALA A 1 95 ? -25.638 15.460 -1.434 1.00 93.38 95 ALA A N 1
ATOM 763 C CA . ALA A 1 95 ? -24.343 15.956 -1.898 1.00 93.38 95 ALA A CA 1
ATOM 764 C C . ALA A 1 95 ? -23.186 15.040 -1.466 1.00 93.38 95 ALA A C 1
ATOM 766 O O . ALA A 1 95 ? -22.353 14.684 -2.302 1.00 93.38 95 ALA A O 1
ATOM 767 N N . ILE A 1 96 ? -23.161 14.591 -0.201 1.00 93.44 96 ILE A N 1
ATOM 768 C CA . ILE A 1 96 ? -22.148 13.633 0.287 1.00 93.44 96 ILE A CA 1
ATOM 769 C C . ILE A 1 96 ? -22.182 12.337 -0.533 1.00 93.44 96 ILE A C 1
ATOM 771 O O . ILE A 1 96 ? -21.132 11.851 -0.954 1.00 93.44 96 ILE A O 1
ATOM 775 N N . GLY A 1 97 ? -23.373 11.778 -0.768 1.00 92.75 97 GLY A N 1
ATOM 776 C CA . GLY A 1 97 ? -23.530 10.539 -1.532 1.00 92.75 97 GLY A CA 1
ATOM 777 C C . GLY A 1 97 ? -23.070 10.678 -2.984 1.00 92.75 97 GLY A C 1
ATOM 778 O O . GLY A 1 97 ? -22.307 9.845 -3.471 1.00 92.75 97 GLY A O 1
ATOM 779 N N . PHE A 1 98 ? -23.486 11.751 -3.661 1.00 96.00 98 PHE A N 1
ATOM 780 C CA . PHE A 1 98 ? -23.125 12.007 -5.055 1.00 96.00 98 PHE A CA 1
ATOM 781 C C . PHE A 1 98 ? -21.621 12.257 -5.236 1.00 96.00 98 PHE A C 1
ATOM 783 O O . PHE A 1 98 ? -20.982 11.597 -6.056 1.00 96.00 98 PHE A O 1
ATOM 790 N N . LEU A 1 99 ? -21.032 13.164 -4.449 1.00 95.81 99 LEU A N 1
ATOM 791 C CA . LEU A 1 99 ? -19.602 13.479 -4.543 1.00 95.81 99 LEU A CA 1
ATOM 792 C C . LEU A 1 99 ? -18.729 12.299 -4.096 1.00 95.81 99 LEU A C 1
ATOM 794 O O . LEU A 1 99 ? -17.704 12.022 -4.716 1.00 95.81 99 LEU A O 1
ATOM 798 N N . GLY A 1 100 ? -19.159 11.555 -3.072 1.00 94.94 100 GLY A N 1
ATOM 799 C CA . GLY A 1 100 ? -18.475 10.336 -2.645 1.00 94.94 100 GLY A CA 1
ATOM 800 C C . GLY A 1 100 ? -18.444 9.264 -3.736 1.00 94.94 100 GLY A C 1
ATOM 801 O O . GLY A 1 100 ? -17.420 8.609 -3.929 1.00 94.94 100 GLY A O 1
ATOM 802 N N . ALA A 1 101 ? -19.527 9.122 -4.508 1.00 95.31 101 ALA A N 1
ATOM 803 C CA . ALA A 1 101 ? -19.554 8.222 -5.658 1.00 95.31 101 ALA A CA 1
ATOM 804 C C . ALA A 1 101 ? -18.566 8.657 -6.755 1.00 95.31 101 ALA A C 1
ATOM 806 O O . ALA A 1 101 ? -17.864 7.809 -7.305 1.00 95.31 101 ALA A O 1
ATOM 807 N N . GLN A 1 102 ? -18.452 9.960 -7.037 1.00 96.69 102 GLN A N 1
ATOM 808 C CA . GLN A 1 102 ? -17.469 10.479 -7.998 1.00 96.69 102 GLN A CA 1
ATOM 809 C C . GLN A 1 102 ? -16.026 10.222 -7.544 1.00 96.69 102 GLN A C 1
ATOM 811 O O . GLN A 1 102 ? -15.216 9.743 -8.335 1.00 96.69 102 GLN A O 1
ATOM 816 N N . ILE A 1 103 ? -15.714 10.453 -6.265 1.00 96.19 103 ILE A N 1
ATOM 817 C CA . ILE A 1 103 ? -14.388 10.159 -5.695 1.00 96.19 103 ILE A CA 1
ATOM 818 C C . ILE A 1 103 ? -14.070 8.665 -5.777 1.00 96.19 103 ILE A C 1
ATOM 820 O O . ILE A 1 103 ? -12.947 8.283 -6.105 1.00 96.19 103 ILE A O 1
ATOM 824 N N . SER A 1 104 ? -15.051 7.800 -5.512 1.00 95.44 104 SER A N 1
ATOM 825 C CA . SER A 1 104 ? -14.877 6.351 -5.639 1.00 95.44 104 SER A CA 1
ATOM 826 C C . SER A 1 104 ? -14.600 5.923 -7.089 1.00 95.44 104 SER A C 1
ATOM 828 O O . SER A 1 104 ? -13.727 5.080 -7.325 1.00 95.44 104 SER A O 1
ATOM 830 N N . GLN A 1 105 ? -15.275 6.537 -8.068 1.00 97.38 105 GLN A N 1
ATOM 831 C CA . GLN A 1 105 ? -15.013 6.311 -9.495 1.00 97.38 105 GLN A CA 1
ATOM 832 C C . GLN A 1 105 ? -13.612 6.784 -9.900 1.00 97.38 105 GLN A C 1
ATOM 834 O O . GLN A 1 105 ? -12.891 6.035 -10.561 1.00 97.38 105 GLN A O 1
ATOM 839 N N . GLU A 1 106 ? -13.200 7.979 -9.464 1.00 97.69 106 GLU A N 1
ATOM 840 C CA . GLU A 1 106 ? -11.853 8.507 -9.706 1.00 97.69 106 GLU A CA 1
ATOM 841 C C . GLU A 1 106 ? -10.785 7.581 -9.108 1.00 97.69 106 GLU A C 1
ATOM 843 O O . GLU A 1 106 ? -9.864 7.165 -9.809 1.00 97.69 106 GLU A O 1
ATOM 848 N N . SER A 1 107 ? -10.950 7.181 -7.844 1.00 97.25 107 SER A N 1
ATOM 849 C CA . SER A 1 107 ? -10.052 6.245 -7.158 1.00 97.25 107 SER A CA 1
ATOM 850 C C . SER A 1 107 ? -9.912 4.924 -7.919 1.00 97.25 107 SER A C 1
ATOM 852 O O . SER A 1 107 ? -8.804 4.433 -8.124 1.00 97.25 107 SER A O 1
ATOM 854 N N . THR A 1 108 ? -11.025 4.377 -8.420 1.00 98.06 108 THR A N 1
ATOM 855 C CA . THR A 1 108 ? -11.029 3.130 -9.200 1.00 98.06 108 THR A CA 1
ATOM 856 C C . THR A 1 108 ? -10.273 3.273 -10.522 1.00 98.06 108 THR A C 1
ATOM 858 O O . THR A 1 108 ? -9.503 2.382 -10.886 1.00 98.06 108 THR A O 1
ATOM 861 N N . LEU A 1 109 ? -10.476 4.377 -11.249 1.00 98.44 109 LEU A N 1
ATOM 862 C CA . LEU A 1 109 ? -9.771 4.646 -12.504 1.00 98.44 109 LEU A CA 1
ATOM 863 C C . LEU A 1 109 ? -8.261 4.780 -12.269 1.00 98.44 109 LEU A C 1
ATOM 865 O O . LEU A 1 109 ? -7.470 4.120 -12.944 1.00 98.44 109 LEU A O 1
ATOM 869 N N . LEU A 1 110 ? -7.876 5.582 -11.275 1.00 98.44 110 LEU A N 1
ATOM 870 C CA . LEU A 1 110 ? -6.482 5.809 -10.905 1.00 98.44 110 LEU A CA 1
ATOM 871 C C . LEU A 1 110 ? -5.798 4.521 -10.435 1.00 98.44 110 LEU A C 1
ATOM 873 O O . LEU A 1 110 ? -4.674 4.252 -10.846 1.00 98.44 110 LEU A O 1
ATOM 877 N N . ALA A 1 111 ? -6.473 3.689 -9.637 1.00 98.38 111 ALA A N 1
ATOM 878 C CA . ALA A 1 111 ? -5.937 2.402 -9.193 1.00 98.38 111 ALA A CA 1
ATOM 879 C C . ALA A 1 111 ? -5.620 1.475 -10.378 1.00 98.38 111 ALA A C 1
ATOM 881 O O . ALA A 1 111 ? -4.545 0.876 -10.430 1.00 98.38 111 ALA A O 1
ATOM 882 N N . LYS A 1 112 ? -6.524 1.397 -11.365 1.00 98.56 112 LYS A N 1
ATOM 883 C CA . LYS A 1 112 ? -6.317 0.599 -12.584 1.00 98.56 112 LYS A CA 1
ATOM 884 C C . LYS A 1 112 ? -5.191 1.149 -13.455 1.00 98.56 112 LYS A C 1
ATOM 886 O O . LYS A 1 112 ? -4.396 0.371 -13.975 1.00 98.56 112 LYS A O 1
ATOM 891 N N . GLN A 1 113 ? -5.093 2.471 -13.598 1.00 98.56 113 GLN A N 1
ATOM 892 C CA . GLN A 1 113 ? -3.994 3.093 -14.338 1.00 98.56 113 GLN A CA 1
ATOM 893 C C . GLN A 1 113 ? -2.651 2.854 -13.639 1.00 98.56 113 GLN A C 1
ATOM 895 O O . GLN A 1 113 ? -1.687 2.475 -14.297 1.00 98.56 113 GLN A O 1
ATOM 900 N N . ALA A 1 114 ? -2.593 2.994 -12.312 1.00 98.69 114 ALA A N 1
ATOM 901 C CA . ALA A 1 114 ? -1.393 2.701 -11.535 1.00 98.69 114 ALA A CA 1
ATOM 902 C C . ALA A 1 114 ? -0.949 1.241 -11.708 1.00 98.69 114 ALA A C 1
ATOM 904 O O . ALA A 1 114 ? 0.227 0.987 -11.961 1.00 98.69 114 ALA A O 1
ATOM 905 N N . ALA A 1 115 ? -1.891 0.294 -11.644 1.00 98.62 115 ALA A N 1
ATOM 906 C CA . ALA A 1 115 ? -1.625 -1.116 -11.913 1.00 98.62 115 ALA A CA 1
ATOM 907 C C . ALA A 1 115 ? -1.053 -1.323 -13.327 1.00 98.62 115 ALA A C 1
ATOM 909 O O . ALA A 1 115 ? 0.019 -1.903 -13.484 1.00 98.62 115 ALA A O 1
ATOM 910 N N . TYR A 1 116 ? -1.702 -0.760 -14.347 1.00 98.50 116 TYR A N 1
ATOM 911 C CA . TYR A 1 116 ? -1.248 -0.854 -15.735 1.00 98.50 116 TYR A CA 1
ATOM 912 C C . TYR A 1 116 ? 0.170 -0.304 -15.952 1.00 98.50 116 TYR A C 1
ATOM 914 O O . TYR A 1 116 ? 0.986 -0.939 -16.620 1.00 98.50 116 TYR A O 1
ATOM 922 N N . LEU A 1 117 ? 0.493 0.860 -15.381 1.00 98.31 117 LEU A N 1
ATOM 923 C CA . LEU A 1 117 ? 1.845 1.421 -15.464 1.00 98.31 117 LEU A CA 1
ATOM 924 C C . LEU A 1 117 ? 2.858 0.550 -14.717 1.00 98.31 117 LEU A C 1
ATOM 926 O O . LEU A 1 117 ? 3.972 0.358 -15.200 1.00 98.31 117 LEU A O 1
ATOM 930 N N . ALA A 1 118 ? 2.469 -0.018 -13.574 1.00 98.44 118 ALA A N 1
ATOM 931 C CA . ALA A 1 118 ? 3.324 -0.919 -12.816 1.00 98.44 118 ALA A CA 1
ATOM 932 C C . ALA A 1 118 ? 3.643 -2.222 -13.566 1.00 98.44 118 ALA A C 1
ATOM 934 O O . ALA A 1 118 ? 4.738 -2.745 -13.408 1.00 98.44 118 ALA A O 1
ATOM 935 N N . GLU A 1 119 ? 2.739 -2.727 -14.412 1.00 98.06 119 GLU A N 1
ATOM 936 C CA . GLU A 1 119 ? 3.012 -3.896 -15.269 1.00 98.06 119 GLU A CA 1
ATOM 937 C C . GLU A 1 119 ? 3.988 -3.603 -16.415 1.00 98.06 119 GLU A C 1
ATOM 939 O O . GLU A 1 119 ? 4.612 -4.525 -16.937 1.00 98.06 119 GLU A O 1
ATOM 944 N N . LYS A 1 120 ? 4.124 -2.336 -16.821 1.00 97.69 120 LYS A N 1
ATOM 945 C CA . LYS A 1 120 ? 5.062 -1.915 -17.874 1.00 97.69 120 LYS A CA 1
ATOM 946 C C . LYS A 1 120 ? 6.466 -1.622 -17.367 1.00 97.69 120 LYS A C 1
ATOM 948 O O . LYS A 1 120 ? 7.408 -1.600 -18.156 1.00 97.69 120 LYS A O 1
ATOM 953 N N . LEU A 1 121 ? 6.594 -1.313 -16.084 1.00 97.88 121 LEU A N 1
ATOM 954 C CA . LEU A 1 121 ? 7.867 -0.982 -15.469 1.00 97.88 121 LEU A CA 1
ATOM 955 C C . LEU A 1 121 ? 8.629 -2.262 -15.091 1.00 97.88 121 LEU A C 1
ATOM 957 O O . LEU A 1 121 ? 8.011 -3.244 -14.677 1.00 97.88 121 LEU A O 1
ATOM 961 N N . PRO A 1 122 ? 9.970 -2.256 -15.167 1.00 97.06 122 PRO A N 1
ATOM 962 C CA . PRO A 1 122 ? 10.779 -3.325 -14.594 1.00 97.06 122 PRO A CA 1
ATOM 963 C C . PRO A 1 122 ? 10.511 -3.488 -13.089 1.00 97.06 122 PRO A C 1
ATOM 965 O O . PRO A 1 122 ? 10.355 -2.503 -12.363 1.00 97.06 122 PRO A O 1
ATOM 968 N N . HIS A 1 123 ? 10.457 -4.733 -12.611 1.00 94.81 123 HIS A N 1
ATOM 969 C CA . HIS A 1 123 ? 10.051 -5.037 -11.234 1.00 94.81 123 HIS A CA 1
ATOM 970 C C . HIS A 1 123 ? 10.975 -4.448 -10.161 1.00 94.81 123 HIS A C 1
ATOM 972 O O . HIS A 1 123 ? 10.493 -4.119 -9.081 1.00 94.81 123 HIS A O 1
ATOM 978 N N . ASP A 1 124 ? 12.264 -4.300 -10.463 1.00 95.12 124 ASP A N 1
ATOM 979 C CA . ASP A 1 124 ? 13.307 -3.725 -9.604 1.00 95.12 124 ASP A CA 1
ATOM 980 C C . ASP A 1 124 ? 13.212 -2.197 -9.478 1.00 95.12 124 ASP A C 1
ATOM 982 O O . ASP A 1 124 ? 13.828 -1.588 -8.604 1.00 95.12 124 ASP A O 1
ATOM 986 N N . VAL A 1 125 ? 12.423 -1.553 -10.339 1.00 97.19 125 VAL A N 1
ATOM 987 C CA . VAL A 1 125 ? 12.237 -0.102 -10.317 1.00 97.19 125 VAL A CA 1
ATOM 988 C C . VAL A 1 125 ? 11.125 0.307 -9.348 1.00 97.19 125 VAL A C 1
ATOM 990 O O . VAL A 1 125 ? 11.127 1.456 -8.899 1.00 97.19 125 VAL A O 1
ATOM 993 N N . ILE A 1 126 ? 10.191 -0.585 -9.016 1.00 98.06 126 ILE A N 1
ATOM 994 C CA . ILE A 1 126 ? 9.050 -0.293 -8.141 1.00 98.06 126 ILE A CA 1
ATOM 995 C C . ILE A 1 126 ? 9.344 -0.792 -6.727 1.00 98.06 126 ILE A C 1
ATOM 997 O O . ILE A 1 126 ? 9.671 -1.955 -6.519 1.00 98.06 126 ILE A O 1
ATOM 1001 N N . SER A 1 127 ? 9.187 0.093 -5.748 1.00 98.06 127 SER A N 1
ATOM 1002 C CA . SER A 1 127 ? 9.385 -0.232 -4.334 1.00 98.06 127 SER A CA 1
ATOM 1003 C C . SER A 1 127 ? 8.216 -1.022 -3.731 1.00 98.06 127 SER A C 1
ATOM 1005 O O . SER A 1 127 ? 7.073 -0.927 -4.190 1.00 98.06 127 SER A O 1
ATOM 1007 N N . SER A 1 128 ? 8.475 -1.724 -2.622 1.00 97.94 128 SER A N 1
ATOM 1008 C CA . SER A 1 128 ? 7.437 -2.409 -1.837 1.00 97.94 128 SER A CA 1
ATOM 1009 C C . SER A 1 128 ? 6.281 -1.482 -1.443 1.00 97.94 128 SER A C 1
ATOM 1011 O O . SER A 1 128 ? 5.112 -1.830 -1.616 1.00 97.94 128 SER A O 1
ATOM 1013 N N . THR A 1 129 ? 6.591 -0.258 -1.002 1.00 97.81 129 THR A N 1
ATOM 1014 C CA . THR A 1 129 ? 5.583 0.744 -0.626 1.00 97.81 129 THR A CA 1
ATOM 1015 C C . THR A 1 129 ? 4.724 1.185 -1.823 1.00 97.81 129 THR A C 1
ATOM 1017 O O . THR A 1 129 ? 3.509 1.349 -1.678 1.00 97.81 129 THR A O 1
ATOM 1020 N N . GLU A 1 130 ? 5.312 1.360 -3.015 1.00 98.44 130 GLU A N 1
ATOM 1021 C CA . GLU A 1 130 ? 4.560 1.679 -4.240 1.00 98.44 130 GLU A CA 1
ATOM 1022 C C . GLU A 1 130 ? 3.609 0.522 -4.598 1.00 98.44 130 GLU A C 1
ATOM 1024 O O . GLU A 1 130 ? 2.414 0.759 -4.785 1.00 98.44 130 GLU A O 1
ATOM 1029 N N . TYR A 1 131 ? 4.081 -0.732 -4.579 1.00 98.62 131 TYR A N 1
ATOM 1030 C CA . TYR A 1 131 ? 3.217 -1.900 -4.791 1.00 98.62 131 TYR A CA 1
ATOM 1031 C C . TYR A 1 131 ? 2.106 -2.019 -3.741 1.00 98.62 131 TYR A C 1
ATOM 1033 O O . TYR A 1 131 ? 0.950 -2.257 -4.095 1.00 98.62 131 TYR A O 1
ATOM 1041 N N . GLY A 1 132 ? 2.419 -1.807 -2.462 1.00 98.38 132 GLY A N 1
ATOM 1042 C CA . GLY A 1 132 ? 1.437 -1.831 -1.378 1.00 98.38 132 GLY A CA 1
ATOM 1043 C C . GLY A 1 132 ? 0.369 -0.742 -1.526 1.00 98.38 132 GLY A C 1
ATOM 1044 O O . GLY A 1 132 ? -0.802 -0.980 -1.230 1.00 98.38 132 GLY A O 1
ATOM 1045 N N . SER A 1 133 ? 0.747 0.427 -2.049 1.00 98.12 133 SER A N 1
ATOM 1046 C CA . SER A 1 133 ? -0.180 1.532 -2.322 1.00 98.12 133 SER A CA 1
ATOM 1047 C C . SER A 1 133 ? -1.119 1.215 -3.490 1.00 98.12 133 SER A C 1
ATOM 1049 O O . SER A 1 133 ? -2.321 1.463 -3.386 1.00 98.12 133 SER A O 1
ATOM 1051 N N . ILE A 1 134 ? -0.599 0.613 -4.569 1.00 98.56 134 ILE A N 1
ATOM 1052 C CA . ILE A 1 134 ? -1.414 0.110 -5.691 1.00 98.56 134 ILE A CA 1
ATOM 1053 C C . ILE A 1 134 ? -2.398 -0.948 -5.183 1.00 98.56 134 ILE A C 1
ATOM 1055 O O . ILE A 1 134 ? -3.594 -0.862 -5.456 1.00 98.56 134 ILE A O 1
ATOM 1059 N N . ALA A 1 135 ? -1.910 -1.911 -4.398 1.00 98.56 135 ALA A N 1
ATOM 1060 C CA . ALA A 1 135 ? -2.724 -2.982 -3.839 1.00 98.56 135 ALA A CA 1
ATOM 1061 C C . ALA A 1 135 ? -3.866 -2.447 -2.963 1.00 98.56 135 ALA A C 1
ATOM 1063 O O . ALA A 1 135 ? -5.015 -2.850 -3.134 1.00 98.56 135 ALA A O 1
ATOM 1064 N N . LEU A 1 136 ? -3.576 -1.489 -2.078 1.00 97.94 136 LEU A N 1
ATOM 1065 C CA . LEU A 1 136 ? -4.583 -0.849 -1.232 1.00 97.94 136 LEU A CA 1
ATOM 1066 C C . LEU A 1 136 ? -5.636 -0.099 -2.058 1.00 97.94 136 LEU A C 1
ATOM 1068 O O . LEU A 1 136 ? -6.831 -0.193 -1.773 1.00 97.94 136 LEU A O 1
ATOM 1072 N N . ALA A 1 137 ? -5.212 0.632 -3.090 1.00 98.06 137 ALA A N 1
ATOM 1073 C CA . ALA A 1 137 ? -6.129 1.348 -3.970 1.00 98.06 137 ALA A CA 1
ATOM 1074 C C . ALA A 1 137 ? -7.055 0.380 -4.729 1.00 98.06 137 ALA A C 1
ATOM 1076 O O . ALA A 1 137 ? -8.268 0.588 -4.769 1.00 98.06 137 ALA A O 1
ATOM 1077 N N . LEU A 1 138 ? -6.507 -0.721 -5.252 1.00 98.44 138 LEU A N 1
ATOM 1078 C CA . LEU A 1 138 ? -7.276 -1.786 -5.902 1.00 98.44 138 LEU A CA 1
ATOM 1079 C C . LEU A 1 138 ? -8.233 -2.487 -4.932 1.00 98.44 138 LEU A C 1
ATOM 1081 O O . LEU A 1 138 ? -9.379 -2.750 -5.297 1.00 98.44 138 LEU A O 1
ATOM 1085 N N . GLN A 1 139 ? -7.804 -2.738 -3.692 1.00 97.75 139 GLN A N 1
ATOM 1086 C CA . GLN A 1 139 ? -8.652 -3.304 -2.643 1.00 97.75 139 GLN A CA 1
ATOM 1087 C C . GLN A 1 139 ? -9.860 -2.397 -2.369 1.00 97.75 139 GLN A C 1
ATOM 1089 O O . GLN A 1 139 ? -10.993 -2.874 -2.348 1.00 97.75 139 GLN A O 1
ATOM 1094 N N . ASN A 1 140 ? -9.639 -1.089 -2.216 1.00 95.19 140 ASN A N 1
ATOM 1095 C CA . ASN A 1 140 ? -10.713 -0.111 -2.007 1.00 95.19 140 ASN A CA 1
ATOM 1096 C C . ASN A 1 140 ? -11.650 0.008 -3.223 1.00 95.19 140 ASN A C 1
ATOM 1098 O O . ASN A 1 140 ? -12.825 0.336 -3.069 1.00 95.19 140 ASN A O 1
ATOM 1102 N N . ALA A 1 141 ? -11.145 -0.290 -4.423 1.00 96.19 141 ALA A N 1
ATOM 1103 C CA . ALA A 1 141 ? -11.914 -0.394 -5.662 1.00 96.19 141 ALA A CA 1
ATOM 1104 C C . ALA A 1 141 ? -12.554 -1.786 -5.881 1.00 96.19 141 ALA A C 1
ATOM 1106 O O . ALA A 1 141 ? -13.044 -2.080 -6.976 1.00 96.19 141 ALA A O 1
ATOM 1107 N N . TYR A 1 142 ? -12.526 -2.663 -4.869 1.00 96.12 142 TYR A N 1
ATOM 1108 C CA . TYR A 1 142 ? -13.028 -4.042 -4.915 1.00 96.12 142 TYR A CA 1
ATOM 1109 C C . TYR A 1 142 ? -12.423 -4.910 -6.040 1.00 96.12 142 TYR A C 1
ATOM 1111 O O . TYR A 1 142 ? -13.006 -5.916 -6.442 1.00 96.12 142 TYR A O 1
ATOM 1119 N N . GLN A 1 143 ? -11.230 -4.569 -6.538 1.00 97.50 143 GLN A N 1
ATOM 1120 C CA . GLN A 1 143 ? -10.451 -5.392 -7.474 1.00 97.50 143 GLN A CA 1
ATOM 1121 C C . GLN A 1 143 ? -9.559 -6.368 -6.683 1.00 97.50 143 GLN A C 1
ATOM 1123 O O . GLN A 1 143 ? -8.334 -6.268 -6.692 1.00 97.50 143 GLN A O 1
ATOM 1128 N N . LEU A 1 144 ? -10.182 -7.284 -5.932 1.00 97.12 144 LEU A N 1
ATOM 1129 C CA . LEU A 1 144 ? -9.499 -8.070 -4.889 1.00 97.12 144 LEU A CA 1
ATOM 1130 C C . LEU A 1 144 ? -8.396 -8.999 -5.431 1.00 97.12 144 LEU A C 1
ATOM 1132 O O . LEU A 1 144 ? -7.355 -9.140 -4.794 1.00 97.12 144 LEU A O 1
ATOM 1136 N N . ASN A 1 145 ? -8.590 -9.587 -6.616 1.00 96.94 145 ASN A N 1
ATOM 1137 C CA . ASN A 1 145 ? -7.592 -10.467 -7.239 1.00 96.94 145 ASN A CA 1
ATOM 1138 C C . ASN A 1 145 ? -6.310 -9.705 -7.605 1.00 96.94 145 ASN A C 1
ATOM 1140 O O . ASN A 1 145 ? -5.203 -10.161 -7.313 1.00 96.94 145 ASN A O 1
ATOM 1144 N N . ASP A 1 146 ? -6.460 -8.522 -8.205 1.00 98.06 146 ASP A N 1
ATOM 1145 C CA . ASP A 1 146 ? -5.324 -7.676 -8.565 1.00 98.06 146 ASP A CA 1
ATOM 1146 C C . ASP A 1 146 ? -4.659 -7.117 -7.303 1.00 98.06 146 ASP A C 1
ATOM 1148 O O . ASP A 1 146 ? -3.434 -7.119 -7.194 1.00 98.06 146 ASP A O 1
ATOM 1152 N N . ALA A 1 147 ? -5.448 -6.725 -6.297 1.00 98.44 147 ALA A N 1
ATOM 1153 C CA . ALA A 1 147 ? -4.918 -6.317 -5.000 1.00 98.44 147 ALA A CA 1
ATOM 1154 C C . ALA A 1 147 ? -4.040 -7.414 -4.370 1.00 98.44 147 ALA A C 1
ATOM 1156 O O . ALA A 1 147 ? -2.943 -7.122 -3.894 1.00 98.44 147 ALA A O 1
ATOM 1157 N N . GLU A 1 148 ? -4.465 -8.684 -4.420 1.00 97.62 148 GLU A N 1
ATOM 1158 C CA . GLU A 1 148 ? -3.669 -9.807 -3.909 1.00 97.62 148 GLU A CA 1
ATOM 1159 C C . GLU A 1 148 ? -2.331 -9.937 -4.644 1.00 97.62 148 GLU A C 1
ATOM 1161 O O . GLU A 1 148 ? -1.288 -10.111 -4.006 1.00 97.62 148 GLU A O 1
ATOM 1166 N N . LYS A 1 149 ? -2.345 -9.827 -5.979 1.00 98.19 149 LYS A N 1
ATOM 1167 C CA . LYS A 1 149 ? -1.130 -9.843 -6.809 1.00 98.19 149 LYS A CA 1
ATOM 1168 C C . LYS A 1 149 ? -0.148 -8.763 -6.352 1.00 98.19 149 LYS A C 1
ATOM 1170 O O . LYS A 1 149 ? 1.021 -9.067 -6.117 1.00 98.19 149 LYS A O 1
ATOM 1175 N N . TYR A 1 150 ? -0.609 -7.526 -6.187 1.00 98.62 150 TYR A N 1
ATOM 1176 C CA . TYR A 1 150 ? 0.269 -6.417 -5.812 1.00 98.62 150 TYR A CA 1
ATOM 1177 C C . TYR A 1 150 ? 0.729 -6.468 -4.356 1.00 98.62 150 TYR A C 1
ATOM 1179 O O . TYR A 1 150 ? 1.879 -6.131 -4.090 1.00 98.62 150 TYR A O 1
ATOM 1187 N N . TYR A 1 151 ? -0.080 -6.967 -3.418 1.00 98.44 151 TYR A N 1
ATOM 1188 C CA . TYR A 1 151 ? 0.409 -7.200 -2.058 1.00 98.44 151 TYR A CA 1
ATOM 1189 C C . TYR A 1 151 ? 1.480 -8.297 -2.001 1.00 98.44 151 TYR A C 1
ATOM 1191 O O . TYR A 1 151 ? 2.439 -8.170 -1.239 1.00 98.44 151 TYR A O 1
ATOM 1199 N N . LYS A 1 152 ? 1.374 -9.348 -2.827 1.00 97.00 152 LYS A N 1
ATOM 1200 C CA . LYS A 1 152 ? 2.437 -10.361 -2.953 1.00 97.00 152 LYS A CA 1
ATOM 1201 C C . LYS A 1 152 ? 3.724 -9.757 -3.507 1.00 97.00 152 LYS A C 1
ATOM 1203 O O . LYS A 1 152 ? 4.790 -10.061 -2.983 1.00 97.00 152 LYS A O 1
ATOM 1208 N N . LEU A 1 153 ? 3.631 -8.880 -4.510 1.00 98.00 153 LEU A N 1
ATOM 1209 C CA . LEU A 1 153 ? 4.790 -8.142 -5.024 1.00 98.00 153 LEU A CA 1
ATOM 1210 C C . LEU A 1 153 ? 5.384 -7.208 -3.964 1.00 98.00 153 LEU A C 1
ATOM 1212 O O . LEU A 1 153 ? 6.600 -7.179 -3.809 1.00 98.00 153 LEU A O 1
ATOM 1216 N N . ALA A 1 154 ? 4.549 -6.513 -3.188 1.00 98.38 154 ALA A N 1
ATOM 1217 C CA . ALA A 1 154 ? 4.999 -5.673 -2.081 1.00 98.38 154 ALA A CA 1
ATOM 1218 C C . ALA A 1 154 ? 5.774 -6.490 -1.037 1.00 98.38 154 ALA A C 1
ATOM 1220 O O . ALA A 1 154 ? 6.885 -6.119 -0.671 1.00 98.38 154 ALA A O 1
ATOM 1221 N N . LYS A 1 155 ? 5.243 -7.645 -0.614 1.00 96.81 155 LYS A N 1
ATOM 1222 C CA . LYS A 1 155 ? 5.944 -8.554 0.307 1.00 96.81 155 LYS A CA 1
ATOM 1223 C C . LYS A 1 155 ? 7.237 -9.105 -0.307 1.00 96.81 155 LYS A C 1
ATOM 1225 O O . LYS A 1 155 ? 8.247 -9.179 0.368 1.00 96.81 155 LYS A O 1
ATOM 1230 N N . ALA A 1 156 ? 7.233 -9.483 -1.584 1.00 96.75 156 ALA A N 1
ATOM 1231 C CA . ALA A 1 156 ? 8.421 -10.034 -2.244 1.00 96.75 156 ALA A CA 1
ATOM 1232 C C . ALA A 1 156 ? 9.549 -9.004 -2.444 1.00 96.75 156 ALA A C 1
ATOM 1234 O O . ALA A 1 156 ? 10.703 -9.388 -2.599 1.00 96.75 156 ALA A O 1
ATOM 1235 N N . THR A 1 157 ? 9.212 -7.712 -2.461 1.00 97.06 157 THR A N 1
ATOM 1236 C CA . THR A 1 157 ? 10.152 -6.595 -2.654 1.00 97.06 157 THR A CA 1
ATOM 1237 C C . THR A 1 157 ? 10.416 -5.813 -1.367 1.00 97.06 157 THR A C 1
ATOM 1239 O O . THR A 1 157 ? 10.993 -4.730 -1.418 1.00 97.06 157 THR A O 1
ATOM 1242 N N . SER A 1 158 ? 9.972 -6.310 -0.206 1.00 96.94 158 SER A N 1
ATOM 1243 C CA . SER A 1 158 ? 10.194 -5.633 1.072 1.00 96.94 158 SER A CA 1
ATOM 1244 C C . SER A 1 158 ? 11.661 -5.710 1.484 1.00 96.94 158 SER A C 1
ATOM 1246 O O . SER A 1 158 ? 12.203 -6.798 1.669 1.00 96.94 158 SER A O 1
ATOM 1248 N N . GLU A 1 159 ? 12.283 -4.552 1.686 1.00 94.50 159 GLU A N 1
ATOM 1249 C CA . GLU A 1 159 ? 13.679 -4.443 2.130 1.00 94.50 159 GLU A CA 1
ATOM 1250 C C . GLU A 1 159 ? 13.786 -4.091 3.622 1.00 94.50 159 GLU A C 1
ATOM 1252 O O . GLU A 1 159 ? 14.857 -4.198 4.220 1.00 94.50 159 GLU A O 1
ATOM 1257 N N . SER A 1 160 ? 12.675 -3.688 4.247 1.00 94.81 160 SER A N 1
ATOM 1258 C CA . SER A 1 160 ? 12.618 -3.284 5.650 1.00 94.81 160 SER A CA 1
ATOM 1259 C C . SER A 1 160 ? 11.473 -3.954 6.410 1.00 94.81 160 SER A C 1
ATOM 1261 O O . SER A 1 160 ? 10.453 -4.327 5.828 1.00 94.81 160 SER A O 1
ATOM 1263 N N . VAL A 1 161 ? 11.598 -4.011 7.742 1.00 95.69 161 VAL A N 1
ATOM 1264 C CA . VAL A 1 161 ? 10.519 -4.456 8.644 1.00 95.69 161 VAL A CA 1
ATOM 1265 C C . VAL A 1 161 ? 9.216 -3.716 8.378 1.00 95.69 161 VAL A C 1
ATOM 1267 O O . VAL A 1 161 ? 8.147 -4.316 8.388 1.00 95.69 161 VAL A O 1
ATOM 1270 N N . ASN A 1 162 ? 9.289 -2.403 8.148 1.00 95.62 162 ASN A N 1
ATOM 1271 C CA . ASN A 1 162 ? 8.097 -1.590 7.936 1.00 95.62 162 ASN A CA 1
ATOM 1272 C C . ASN A 1 162 ? 7.382 -1.980 6.639 1.00 95.62 162 ASN A C 1
ATOM 1274 O O . ASN A 1 162 ? 6.154 -2.057 6.639 1.00 95.62 162 ASN A O 1
ATOM 1278 N N . ASP A 1 163 ? 8.138 -2.257 5.574 1.00 96.56 163 ASP A N 1
ATOM 1279 C CA . ASP A 1 163 ? 7.590 -2.712 4.297 1.0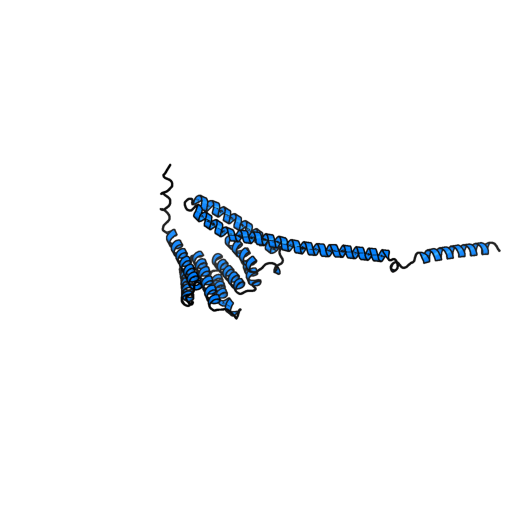0 96.56 163 ASP A CA 1
ATOM 1280 C C . ASP A 1 163 ? 6.926 -4.086 4.440 1.00 96.56 163 ASP A C 1
ATOM 1282 O O . ASP A 1 163 ? 5.774 -4.261 4.039 1.00 96.56 163 ASP A O 1
ATOM 1286 N N . GLU A 1 164 ? 7.609 -5.046 5.074 1.00 97.44 164 GLU A N 1
ATOM 1287 C CA . GLU A 1 164 ? 7.076 -6.401 5.247 1.00 97.44 164 GLU A CA 1
ATOM 1288 C C . GLU A 1 164 ? 5.826 -6.403 6.139 1.00 97.44 164 GLU A C 1
ATOM 1290 O O . GLU A 1 164 ? 4.795 -6.975 5.776 1.00 97.44 164 GLU A O 1
ATOM 1295 N N . VAL A 1 165 ? 5.865 -5.696 7.273 1.00 97.94 165 VAL A N 1
ATOM 1296 C CA . VAL A 1 165 ? 4.711 -5.548 8.170 1.00 97.94 165 VAL A CA 1
ATOM 1297 C C . VAL A 1 165 ? 3.540 -4.874 7.451 1.00 97.94 165 VAL A C 1
ATOM 1299 O O . VAL A 1 165 ? 2.394 -5.305 7.609 1.00 97.94 165 VAL A O 1
ATOM 1302 N N . ALA A 1 166 ? 3.788 -3.820 6.666 1.00 97.88 166 ALA A N 1
ATOM 1303 C CA . ALA A 1 166 ? 2.741 -3.140 5.909 1.00 97.88 166 ALA A CA 1
ATOM 1304 C C . ALA A 1 166 ? 2.119 -4.060 4.848 1.00 97.88 166 ALA A C 1
ATOM 1306 O O . ALA A 1 166 ? 0.889 -4.136 4.758 1.00 97.88 166 ALA A O 1
ATOM 1307 N N . ALA A 1 167 ? 2.941 -4.803 4.102 1.00 98.19 167 ALA A N 1
ATOM 1308 C CA . ALA A 1 167 ? 2.476 -5.764 3.109 1.00 98.19 167 ALA A CA 1
ATOM 1309 C C . ALA A 1 167 ? 1.643 -6.885 3.753 1.00 98.19 167 ALA A C 1
ATOM 1311 O O . ALA A 1 167 ? 0.535 -7.162 3.293 1.00 98.19 167 ALA A O 1
ATOM 1312 N N . LEU A 1 168 ? 2.113 -7.470 4.861 1.00 98.38 168 LEU A N 1
ATOM 1313 C CA . LEU A 1 168 ? 1.399 -8.520 5.599 1.00 98.38 168 LEU A CA 1
ATOM 1314 C C . LEU A 1 168 ? 0.054 -8.042 6.149 1.00 98.38 168 LEU A C 1
ATOM 1316 O O . LEU A 1 168 ? -0.949 -8.735 5.996 1.00 98.38 168 LEU A O 1
ATOM 1320 N N . ARG A 1 169 ? -0.006 -6.841 6.740 1.00 98.44 169 ARG A N 1
ATOM 1321 C CA . ARG A 1 169 ? -1.276 -6.234 7.185 1.00 98.44 169 ARG A CA 1
ATOM 1322 C C . ARG A 1 169 ? -2.239 -6.013 6.018 1.00 98.44 169 ARG A C 1
ATOM 1324 O O . ARG A 1 169 ? -3.442 -6.205 6.182 1.00 98.44 169 ARG A O 1
ATOM 1331 N N . GLY A 1 170 ? -1.715 -5.619 4.858 1.00 97.88 170 GLY A N 1
ATOM 1332 C CA . GLY A 1 170 ? -2.480 -5.472 3.623 1.00 97.88 170 GLY A CA 1
ATOM 1333 C C . GLY A 1 170 ? -3.102 -6.790 3.165 1.00 97.88 170 GLY A C 1
ATOM 1334 O O . GLY A 1 170 ? -4.322 -6.873 3.031 1.00 97.88 170 GLY A O 1
ATOM 1335 N N . VAL A 1 171 ? -2.289 -7.847 3.033 1.00 98.12 171 VAL A N 1
ATOM 1336 C CA . VAL A 1 171 ? -2.770 -9.208 2.722 1.00 98.12 171 VAL A CA 1
ATOM 1337 C C . VAL A 1 171 ? -3.797 -9.668 3.752 1.00 98.12 171 VAL A C 1
ATOM 1339 O O . VAL A 1 171 ? -4.842 -10.201 3.387 1.00 98.12 171 VAL A O 1
ATOM 1342 N N . ALA A 1 172 ? -3.528 -9.448 5.037 1.00 98.25 172 ALA A N 1
ATOM 1343 C CA . ALA A 1 172 ? -4.415 -9.851 6.114 1.00 98.25 172 ALA A CA 1
ATOM 1344 C C . ALA A 1 172 ? -5.806 -9.218 5.987 1.00 98.25 172 ALA A C 1
ATOM 1346 O O . ALA A 1 172 ? -6.818 -9.918 6.038 1.00 98.25 172 ALA A O 1
ATOM 1347 N N . ASN A 1 173 ? -5.850 -7.903 5.769 1.00 97.56 173 ASN A N 1
ATOM 1348 C CA . ASN A 1 173 ? -7.092 -7.169 5.570 1.00 97.56 173 ASN A CA 1
ATOM 1349 C C . ASN A 1 173 ? -7.833 -7.652 4.315 1.00 97.56 173 ASN A C 1
ATOM 1351 O O . ASN A 1 173 ? -9.028 -7.935 4.377 1.00 97.56 173 ASN A O 1
ATOM 1355 N N . LEU A 1 174 ? -7.114 -7.832 3.204 1.00 97.75 174 LEU A N 1
ATOM 1356 C CA . LEU A 1 174 ? -7.679 -8.364 1.967 1.00 97.75 174 LEU A CA 1
ATOM 1357 C C . LEU A 1 174 ? -8.336 -9.733 2.180 1.00 97.75 174 LEU A C 1
ATOM 1359 O O . LEU A 1 174 ? -9.453 -9.951 1.716 1.00 97.75 174 LEU A O 1
ATOM 1363 N N . LYS A 1 175 ? -7.670 -10.637 2.908 1.00 98.19 175 LYS A N 1
ATOM 1364 C CA . LYS A 1 175 ? -8.181 -11.983 3.199 1.00 98.19 175 LYS A CA 1
ATOM 1365 C C . LYS A 1 175 ? -9.400 -11.966 4.114 1.00 98.19 175 LYS A C 1
ATOM 1367 O O . LYS A 1 175 ? -10.327 -12.741 3.911 1.00 98.19 175 LYS A O 1
ATOM 1372 N N . LEU A 1 176 ? -9.462 -11.047 5.078 1.00 97.50 176 LEU A N 1
ATOM 1373 C CA . LEU A 1 176 ? -10.694 -10.831 5.841 1.00 97.50 176 LEU A CA 1
ATOM 1374 C C . LEU A 1 176 ? -11.832 -10.368 4.919 1.00 97.50 176 LEU A C 1
ATOM 1376 O O . LEU A 1 176 ? -12.917 -10.947 4.959 1.00 97.50 176 LEU A O 1
ATOM 1380 N N . LEU A 1 177 ? -11.579 -9.379 4.057 1.00 94.81 177 LEU A N 1
ATOM 1381 C CA . LEU A 1 177 ? -12.574 -8.843 3.121 1.00 94.81 177 LEU A CA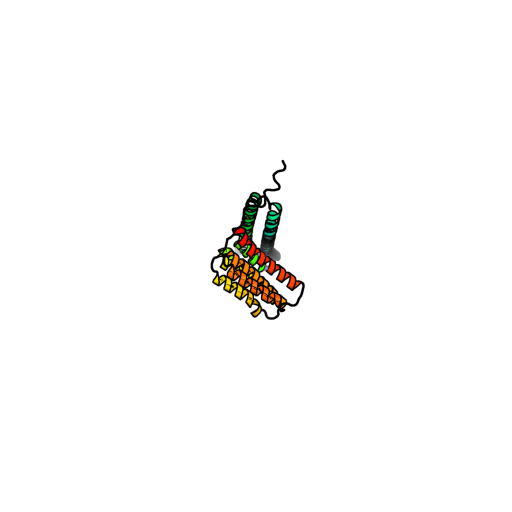 1
ATOM 1382 C C . LEU A 1 177 ? -13.048 -9.870 2.079 1.00 94.81 177 LEU A C 1
ATOM 1384 O O . LEU A 1 177 ? -14.211 -9.827 1.684 1.00 94.81 177 LEU A O 1
ATOM 1388 N N . SER A 1 178 ? -12.190 -10.805 1.659 1.00 96.38 178 SER A N 1
ATOM 1389 C CA . SER A 1 178 ? -12.555 -11.901 0.748 1.00 96.38 178 SER A CA 1
ATOM 1390 C C . SER A 1 178 ? -13.315 -13.047 1.432 1.00 96.38 178 SER A C 1
ATOM 1392 O O . SER A 1 178 ? -13.757 -13.976 0.759 1.00 96.38 178 SER A O 1
ATOM 1394 N N . GLY A 1 179 ? -13.490 -12.997 2.758 1.00 96.31 179 GLY A N 1
ATOM 1395 C CA . GLY A 1 179 ? -14.133 -14.050 3.551 1.00 96.31 179 GLY A CA 1
ATOM 1396 C C . GLY A 1 179 ? -13.181 -15.158 4.019 1.00 96.31 179 GLY A C 1
ATOM 1397 O O . GLY A 1 179 ? -13.589 -16.036 4.780 1.00 96.31 179 GLY A O 1
ATOM 1398 N N . GLU A 1 180 ? -11.902 -15.097 3.652 1.00 97.69 180 GLU A N 1
ATOM 1399 C CA . GLU A 1 180 ? -10.826 -15.981 4.117 1.00 97.69 180 GLU A CA 1
ATOM 1400 C C . GLU A 1 180 ? -10.318 -15.557 5.513 1.00 97.69 180 GLU A C 1
ATOM 1402 O O . GLU A 1 180 ? -9.132 -15.294 5.730 1.00 97.69 180 GLU A O 1
ATOM 1407 N N . VAL A 1 181 ? -11.233 -15.479 6.485 1.00 97.50 181 VAL A N 1
ATOM 1408 C CA . VAL A 1 181 ? -10.997 -14.867 7.807 1.00 97.50 181 VAL A CA 1
ATOM 1409 C C . VAL A 1 181 ? -9.790 -15.465 8.535 1.00 97.50 181 VAL A C 1
ATOM 1411 O O . VAL A 1 181 ? -8.935 -14.723 9.013 1.00 97.50 181 VAL A O 1
ATOM 1414 N N . GLU A 1 182 ? -9.677 -16.794 8.601 1.00 97.75 182 GLU A N 1
ATOM 1415 C CA . GLU A 1 182 ? -8.568 -17.444 9.314 1.00 97.75 182 GLU A CA 1
ATOM 1416 C C . GLU A 1 182 ? -7.212 -17.171 8.655 1.00 97.75 182 GLU A C 1
ATOM 1418 O O . GLU A 1 182 ? -6.233 -16.900 9.350 1.00 97.75 182 GLU A O 1
ATOM 1423 N N . LEU A 1 183 ? -7.154 -17.140 7.320 1.00 97.75 183 LEU A N 1
ATOM 1424 C CA . LEU A 1 183 ? -5.926 -16.786 6.607 1.00 97.75 183 LEU A CA 1
ATOM 1425 C C . LEU A 1 183 ? -5.535 -15.333 6.866 1.00 97.75 183 LEU A C 1
ATOM 1427 O O . LEU A 1 183 ? -4.353 -15.040 7.053 1.00 97.75 183 LEU A O 1
ATOM 1431 N N . GLY A 1 184 ? -6.497 -14.413 6.930 1.00 98.00 184 GLY A N 1
ATOM 1432 C CA . GLY A 1 184 ? -6.168 -13.034 7.266 1.00 98.00 184 GLY A CA 1
ATOM 1433 C C . GLY A 1 184 ? -5.683 -12.878 8.712 1.00 98.00 184 GLY A C 1
ATOM 1434 O O . GLY A 1 184 ? -4.684 -12.202 8.949 1.00 98.00 184 GLY A O 1
ATOM 1435 N N . ARG A 1 185 ? -6.270 -13.601 9.675 1.00 98.44 185 ARG A N 1
ATOM 1436 C CA . ARG A 1 185 ? -5.759 -13.667 11.061 1.00 98.44 185 ARG A CA 1
ATOM 1437 C C . ARG A 1 185 ? -4.340 -14.228 11.128 1.00 98.44 185 ARG A C 1
ATOM 1439 O O . ARG A 1 185 ? -3.513 -13.719 11.883 1.00 98.44 185 ARG A O 1
ATOM 1446 N N . MET A 1 186 ? -4.036 -15.256 10.335 1.00 98.31 186 MET A N 1
ATOM 1447 C CA . MET A 1 186 ? -2.679 -15.795 10.228 1.00 98.31 186 MET A CA 1
ATOM 1448 C C . MET A 1 186 ? -1.685 -14.742 9.726 1.00 98.31 186 MET A C 1
ATOM 1450 O O . MET A 1 186 ? -0.626 -14.595 10.327 1.00 98.31 186 MET A O 1
ATOM 1454 N N . ASN A 1 187 ? -2.038 -13.966 8.696 1.00 98.25 187 ASN A N 1
ATOM 1455 C CA . ASN A 1 187 ? -1.168 -12.908 8.168 1.00 98.25 187 ASN A CA 1
ATOM 1456 C C . ASN A 1 187 ? -0.969 -11.757 9.172 1.00 98.25 187 ASN A C 1
ATOM 1458 O O . ASN A 1 187 ? 0.135 -11.229 9.281 1.00 98.25 187 ASN A O 1
ATOM 1462 N N . PHE A 1 188 ? -1.987 -11.389 9.962 1.00 98.56 188 PHE A N 1
ATOM 1463 C CA . PHE A 1 188 ? -1.792 -10.428 11.057 1.00 98.56 188 PHE A CA 1
ATOM 1464 C C . PHE A 1 188 ? -0.846 -10.963 12.135 1.00 98.56 188 PHE A C 1
ATOM 1466 O O . PHE A 1 188 ? 0.009 -10.225 12.619 1.00 98.56 188 PHE A O 1
ATOM 1473 N N . ASN A 1 189 ? -0.961 -12.244 12.491 1.00 98.31 189 ASN A N 1
ATOM 1474 C CA . ASN A 1 189 ? -0.028 -12.876 13.421 1.00 98.31 189 ASN A CA 1
ATOM 1475 C C . ASN A 1 189 ? 1.399 -12.931 12.861 1.00 98.31 189 ASN A C 1
ATOM 1477 O O . ASN A 1 189 ? 2.346 -12.702 13.607 1.00 98.31 189 ASN A O 1
ATOM 1481 N N . GLU A 1 190 ? 1.565 -13.204 11.567 1.00 98.06 190 GLU A N 1
ATOM 1482 C CA . GLU A 1 190 ? 2.866 -13.132 10.895 1.00 98.06 190 GLU A CA 1
ATOM 1483 C C . GLU A 1 190 ? 3.431 -11.707 10.968 1.00 98.06 190 GLU A C 1
ATOM 1485 O O . GLU A 1 190 ? 4.579 -11.531 11.365 1.00 98.06 190 GLU A O 1
ATOM 1490 N N . ALA A 1 191 ? 2.600 -10.681 10.739 1.00 98.12 191 ALA A N 1
ATOM 1491 C CA . ALA A 1 191 ? 3.000 -9.277 10.864 1.00 98.12 191 ALA A CA 1
ATOM 1492 C C . ALA A 1 191 ? 3.503 -8.915 12.276 1.00 98.12 191 ALA A C 1
ATOM 1494 O O . ALA A 1 191 ? 4.379 -8.068 12.425 1.00 98.12 191 ALA A O 1
ATOM 1495 N N . LEU A 1 192 ? 2.967 -9.543 13.329 1.00 97.88 192 LEU A N 1
ATOM 1496 C CA . LEU A 1 192 ? 3.447 -9.353 14.704 1.00 97.88 192 LEU A CA 1
ATOM 1497 C C . LEU A 1 192 ? 4.809 -10.023 14.952 1.00 97.88 192 LEU A C 1
ATOM 1499 O O . LEU A 1 192 ? 5.555 -9.567 15.818 1.00 97.88 192 LEU A O 1
ATOM 1503 N N . LYS A 1 193 ? 5.138 -11.070 14.190 1.00 97.31 193 LYS A N 1
ATOM 1504 C CA . LYS A 1 193 ? 6.361 -11.874 14.327 1.00 97.31 193 LYS A CA 1
ATOM 1505 C C . LYS A 1 193 ? 7.500 -11.449 13.402 1.00 97.31 193 LYS A C 1
ATOM 1507 O O . LYS A 1 193 ? 8.583 -12.002 13.514 1.00 97.31 193 LYS A O 1
ATOM 1512 N N . VAL A 1 194 ? 7.304 -10.462 12.522 1.00 96.38 194 VAL A N 1
ATOM 1513 C CA . VAL A 1 194 ? 8.358 -9.999 11.589 1.00 96.38 194 VAL A CA 1
ATOM 1514 C C . VAL A 1 194 ? 9.654 -9.648 12.323 1.00 96.38 194 VAL A C 1
ATOM 1516 O O . VAL A 1 194 ? 10.737 -9.950 11.838 1.00 96.38 194 VAL A O 1
ATOM 1519 N N . PHE A 1 195 ? 9.560 -9.086 13.529 1.00 95.44 195 PHE A N 1
ATOM 1520 C CA . PHE A 1 195 ? 10.719 -8.747 14.357 1.00 95.44 195 PHE A CA 1
ATOM 1521 C C . PHE A 1 195 ? 11.605 -9.948 14.743 1.00 95.44 195 PHE A C 1
ATOM 1523 O O . PHE A 1 195 ? 12.755 -9.736 15.110 1.00 95.44 195 PHE A O 1
ATOM 1530 N N . ASP A 1 196 ? 11.123 -11.188 14.615 1.00 94.25 196 ASP A N 1
ATOM 1531 C CA . ASP A 1 196 ? 11.936 -12.395 14.817 1.00 94.25 196 ASP A CA 1
ATOM 1532 C C . ASP A 1 196 ? 13.008 -12.546 13.715 1.00 94.25 196 ASP A C 1
ATOM 1534 O O . ASP A 1 196 ? 14.074 -13.111 13.959 1.00 94.25 196 ASP A O 1
ATOM 1538 N N . ASN A 1 197 ? 12.749 -12.007 12.515 1.00 91.56 197 ASN A N 1
ATOM 1539 C CA . ASN A 1 197 ? 13.652 -12.063 11.357 1.00 91.56 197 ASN A CA 1
ATOM 1540 C C . ASN A 1 197 ? 14.601 -10.861 11.265 1.00 91.56 197 ASN A C 1
ATOM 1542 O O . ASN A 1 197 ? 15.580 -10.903 10.520 1.00 91.56 197 ASN A O 1
ATOM 1546 N N . TYR A 1 198 ? 14.318 -9.795 12.012 1.00 90.00 198 TYR A N 1
ATOM 1547 C CA . TYR A 1 198 ? 15.109 -8.572 12.021 1.00 90.00 198 TYR A CA 1
ATOM 1548 C C . TYR A 1 198 ? 15.619 -8.335 13.445 1.00 90.00 198 TYR A C 1
ATOM 1550 O O . TYR A 1 198 ? 14.968 -7.655 14.239 1.00 90.00 198 TYR A O 1
ATOM 1558 N N . PRO A 1 199 ? 16.760 -8.937 13.824 1.00 79.81 199 PRO A N 1
ATOM 1559 C CA . PRO A 1 199 ? 17.384 -8.618 15.098 1.00 79.81 199 PRO A CA 1
ATOM 1560 C C . PRO A 1 199 ? 17.821 -7.143 15.069 1.00 79.81 199 PRO A C 1
ATOM 1562 O O . PRO A 1 199 ? 18.231 -6.659 14.022 1.00 79.81 199 PRO A O 1
ATOM 1565 N N . GLU A 1 200 ? 17.758 -6.448 16.212 1.00 86.44 200 GLU A N 1
ATOM 1566 C CA . GLU A 1 200 ? 18.084 -5.010 16.401 1.00 86.44 200 GLU A CA 1
ATOM 1567 C C . GLU A 1 200 ? 16.915 -4.006 16.285 1.00 86.44 200 GLU A C 1
ATOM 1569 O O . GLU A 1 200 ? 16.929 -3.058 15.499 1.00 86.44 200 GLU A O 1
ATOM 1574 N N . HIS A 1 201 ? 15.932 -4.115 17.186 1.00 89.81 201 HIS A N 1
ATOM 1575 C CA . HIS A 1 201 ? 14.912 -3.076 17.361 1.00 89.81 201 HIS A CA 1
ATOM 1576 C C . HIS A 1 201 ? 14.756 -2.638 18.808 1.00 89.81 201 HIS A C 1
ATOM 1578 O O . HIS A 1 201 ? 14.895 -3.419 19.747 1.00 89.81 201 HIS A O 1
ATOM 1584 N N . ASN A 1 202 ? 14.424 -1.361 18.990 1.00 92.75 202 ASN A N 1
ATOM 1585 C CA . ASN A 1 202 ? 14.081 -0.848 20.306 1.00 92.75 202 ASN A CA 1
ATOM 1586 C C . ASN A 1 202 ? 12.654 -1.280 20.700 1.00 92.75 202 ASN A C 1
ATOM 1588 O O . ASN A 1 202 ? 11.770 -1.448 19.853 1.00 92.75 202 ASN A O 1
ATOM 1592 N N . THR A 1 203 ? 12.417 -1.406 22.006 1.00 92.38 203 THR A N 1
ATOM 1593 C CA . THR A 1 203 ? 11.134 -1.851 22.574 1.00 92.38 203 THR A CA 1
ATOM 1594 C C . THR A 1 203 ? 9.951 -0.995 22.120 1.00 92.38 203 THR A C 1
ATOM 1596 O O . THR A 1 203 ? 8.854 -1.518 21.917 1.00 92.38 203 THR A O 1
ATOM 1599 N N . TYR A 1 204 ? 10.154 0.314 21.935 1.00 94.19 204 TYR A N 1
ATOM 1600 C CA . TYR A 1 204 ? 9.091 1.223 21.510 1.00 94.19 204 TYR A CA 1
ATOM 1601 C C . TYR A 1 204 ? 8.661 0.959 20.061 1.00 94.19 204 TYR A C 1
ATOM 1603 O O . TYR A 1 204 ? 7.465 0.921 19.783 1.00 94.19 204 TYR A O 1
ATOM 1611 N N . THR A 1 205 ? 9.600 0.720 19.143 1.00 94.88 205 THR A N 1
ATOM 1612 C CA . THR A 1 205 ? 9.321 0.392 17.739 1.00 94.88 205 THR A CA 1
ATOM 1613 C C . THR A 1 205 ? 8.518 -0.900 17.635 1.00 94.88 205 THR A C 1
ATOM 1615 O O . THR A 1 205 ? 7.495 -0.921 16.952 1.00 94.88 205 THR A O 1
ATOM 1618 N N . VAL A 1 206 ? 8.914 -1.946 18.366 1.00 96.50 206 VAL A N 1
ATOM 1619 C CA . VAL A 1 206 ? 8.172 -3.218 18.398 1.00 96.50 206 VAL A CA 1
ATOM 1620 C C . VAL A 1 206 ? 6.759 -3.002 18.944 1.00 96.50 206 VAL A C 1
ATOM 1622 O O . VAL A 1 206 ? 5.775 -3.317 18.277 1.00 96.50 206 VAL A O 1
ATOM 1625 N N . SER A 1 207 ? 6.646 -2.371 20.115 1.00 96.94 207 SER A N 1
ATOM 1626 C CA . SER A 1 207 ? 5.362 -2.161 20.798 1.00 96.94 207 SER A CA 1
ATOM 1627 C C . SER A 1 207 ? 4.401 -1.281 19.997 1.00 96.94 207 SER A C 1
ATOM 1629 O O . SER A 1 207 ? 3.227 -1.611 19.860 1.00 96.94 207 SER A O 1
ATOM 1631 N N . SER A 1 208 ? 4.885 -0.169 19.438 1.00 96.75 208 SER A N 1
ATOM 1632 C CA . SER A 1 208 ? 4.070 0.725 18.605 1.00 96.75 208 SER A CA 1
ATOM 1633 C C . SER A 1 208 ? 3.621 0.036 17.318 1.00 96.75 208 SER A C 1
ATOM 1635 O O . SER A 1 208 ? 2.465 0.179 16.922 1.00 96.75 208 SER A O 1
ATOM 1637 N N . THR A 1 209 ? 4.483 -0.781 16.707 1.00 97.38 209 THR A N 1
ATOM 1638 C CA . THR A 1 209 ? 4.122 -1.598 15.544 1.00 97.38 209 THR A CA 1
ATOM 1639 C C . THR A 1 209 ? 3.057 -2.628 15.911 1.00 97.38 209 THR A C 1
ATOM 1641 O O . THR A 1 209 ? 2.055 -2.737 15.210 1.00 97.38 209 THR A O 1
ATOM 1644 N N . HIS A 1 210 ? 3.198 -3.342 17.027 1.00 98.19 210 HIS A N 1
ATOM 1645 C CA . HIS A 1 210 ? 2.181 -4.291 17.490 1.00 98.19 210 HIS A CA 1
ATOM 1646 C C . HIS A 1 210 ? 0.839 -3.614 17.766 1.00 98.19 210 HIS A C 1
ATOM 1648 O O . HIS A 1 210 ? -0.183 -4.081 17.267 1.00 98.19 210 HIS A O 1
ATOM 1654 N N . ILE A 1 211 ? 0.840 -2.479 18.473 1.00 98.38 211 ILE A N 1
ATOM 1655 C CA . ILE A 1 211 ? -0.367 -1.678 18.725 1.00 98.38 211 ILE A CA 1
ATOM 1656 C C . ILE A 1 211 ? -1.050 -1.319 17.403 1.00 98.38 211 ILE A C 1
ATOM 1658 O O . ILE A 1 211 ? -2.231 -1.610 17.230 1.00 98.38 211 ILE A O 1
ATOM 1662 N N . TRP A 1 212 ? -0.312 -0.763 16.439 1.00 97.88 212 TRP A N 1
ATOM 1663 C CA . TRP A 1 212 ? -0.864 -0.423 15.126 1.00 97.88 212 TRP A CA 1
ATOM 1664 C C . TRP A 1 212 ? -1.421 -1.634 14.374 1.00 97.88 212 TRP A C 1
ATOM 1666 O O . TRP A 1 212 ? -2.489 -1.532 13.769 1.00 97.88 212 TRP A O 1
ATOM 1676 N N . THR A 1 213 ? -0.747 -2.787 14.435 1.00 98.56 213 THR A N 1
ATOM 1677 C CA . THR A 1 213 ? -1.264 -4.032 13.850 1.00 98.56 213 THR A CA 1
ATOM 1678 C C . THR A 1 213 ? -2.606 -4.402 14.475 1.00 98.56 213 THR A C 1
ATOM 1680 O O . THR A 1 213 ? -3.551 -4.688 13.745 1.00 98.56 213 THR A O 1
ATOM 1683 N N . TYR A 1 214 ? -2.728 -4.343 15.803 1.00 98.69 214 TYR A N 1
ATOM 1684 C CA . TYR A 1 214 ? -3.975 -4.658 16.497 1.00 98.69 214 TYR A CA 1
ATOM 1685 C C . TYR A 1 214 ? -5.102 -3.660 16.213 1.00 98.69 214 TYR A C 1
ATOM 1687 O O . TYR A 1 214 ? -6.253 -4.079 16.110 1.00 98.69 214 TYR A O 1
ATOM 1695 N N . LEU A 1 215 ? -4.804 -2.369 16.033 1.00 98.38 215 LEU A N 1
ATOM 1696 C CA . LEU A 1 215 ? -5.807 -1.372 15.630 1.00 98.38 215 LEU A CA 1
ATOM 1697 C C . LEU A 1 215 ? -6.374 -1.667 14.235 1.00 98.38 215 LEU A C 1
ATOM 1699 O O . LEU A 1 215 ? -7.593 -1.651 14.034 1.00 98.38 215 LEU A O 1
ATOM 1703 N N . ILE A 1 216 ? -5.495 -1.982 13.279 1.00 97.81 216 ILE A N 1
ATOM 1704 C CA . ILE A 1 216 ? -5.892 -2.342 11.912 1.00 97.81 216 ILE A CA 1
ATOM 1705 C C . ILE A 1 216 ? -6.680 -3.654 11.925 1.00 97.81 216 ILE A C 1
ATOM 1707 O O . ILE A 1 216 ? -7.760 -3.726 11.341 1.00 97.81 216 ILE A O 1
ATOM 1711 N N . TRP A 1 217 ? -6.189 -4.669 12.640 1.00 98.31 217 TRP A N 1
ATOM 1712 C CA . TRP A 1 217 ? -6.858 -5.962 12.764 1.00 98.31 217 TRP A CA 1
ATOM 1713 C C . TRP A 1 217 ? -8.236 -5.821 13.421 1.00 98.31 217 TRP A C 1
ATOM 1715 O O . TRP A 1 217 ? -9.218 -6.365 12.923 1.00 98.31 217 TRP A O 1
ATOM 1725 N N . SER A 1 218 ? -8.348 -5.017 14.479 1.00 98.31 218 SER A N 1
ATOM 1726 C CA . SER A 1 218 ? -9.626 -4.706 15.121 1.00 98.31 218 SER A CA 1
ATOM 1727 C C . SER A 1 218 ? -10.633 -4.104 14.137 1.00 98.31 218 SER A C 1
ATOM 1729 O O . SER A 1 218 ? -11.766 -4.577 14.028 1.00 98.31 218 SER A O 1
ATOM 1731 N N . THR A 1 219 ? -10.203 -3.106 13.364 1.00 96.69 219 THR A N 1
ATOM 1732 C CA . THR A 1 219 ? -11.047 -2.454 12.354 1.00 96.69 219 THR A CA 1
ATOM 1733 C C . THR A 1 219 ? -11.465 -3.433 11.253 1.00 96.69 219 THR A C 1
ATOM 1735 O O . THR A 1 219 ? -12.625 -3.432 10.845 1.00 96.69 219 THR A O 1
ATOM 1738 N N . ALA A 1 220 ? -10.558 -4.309 10.813 1.00 97.12 220 ALA A N 1
ATOM 1739 C CA . ALA A 1 220 ? -10.851 -5.327 9.809 1.00 97.12 220 ALA A CA 1
ATOM 1740 C C . ALA A 1 220 ? -11.872 -6.366 10.317 1.00 97.12 220 ALA A C 1
ATOM 1742 O O . ALA A 1 220 ? -12.850 -6.648 9.626 1.00 97.12 220 ALA A O 1
ATOM 1743 N N . GLU A 1 221 ? -11.711 -6.884 11.544 1.00 97.62 221 GLU A N 1
ATOM 1744 C CA . GLU A 1 221 ? -12.671 -7.811 12.174 1.00 97.62 221 GLU A CA 1
ATOM 1745 C C . GLU A 1 221 ? -14.053 -7.164 12.315 1.00 97.62 221 GLU A C 1
ATOM 1747 O O . GLU A 1 221 ? -15.075 -7.777 12.005 1.00 97.62 221 GLU A O 1
ATOM 1752 N N . ALA A 1 222 ? -14.103 -5.897 12.732 1.00 96.38 222 ALA A N 1
ATOM 1753 C CA . ALA A 1 222 ? -15.353 -5.152 12.801 1.00 96.38 222 ALA A CA 1
ATOM 1754 C C . ALA A 1 222 ? -15.999 -4.966 11.420 1.00 96.38 222 ALA A C 1
ATOM 1756 O O . ALA A 1 222 ? -17.218 -5.110 11.300 1.00 96.38 222 ALA A O 1
ATOM 1757 N N . GLY A 1 223 ? -15.195 -4.703 10.385 1.00 93.69 223 GLY A N 1
ATOM 1758 C CA . GLY A 1 223 ? -15.645 -4.578 8.997 1.00 93.69 223 GLY A CA 1
ATOM 1759 C C . GLY A 1 223 ? -16.344 -5.834 8.473 1.00 93.69 223 GLY A C 1
ATOM 1760 O O . GLY A 1 223 ? -17.329 -5.728 7.748 1.00 93.69 223 GLY A O 1
ATOM 1761 N N . VAL A 1 224 ? -15.912 -7.017 8.919 1.00 95.19 224 VAL A N 1
ATOM 1762 C CA . VAL A 1 224 ? -16.555 -8.307 8.599 1.00 95.19 224 VAL A CA 1
ATOM 1763 C C . VAL A 1 224 ? -17.594 -8.749 9.643 1.00 95.19 224 VAL A C 1
ATOM 1765 O O . VAL A 1 224 ? -18.037 -9.897 9.652 1.00 95.19 224 VAL A O 1
ATOM 1768 N N . GLY A 1 225 ? -18.003 -7.850 10.546 1.00 93.88 225 GLY A N 1
ATOM 1769 C CA . GLY A 1 225 ? -19.067 -8.082 11.529 1.00 93.88 225 GLY A CA 1
ATOM 1770 C C . GLY A 1 225 ? -18.653 -8.853 12.790 1.00 93.88 225 GLY A C 1
ATOM 1771 O O . GLY A 1 225 ? -19.517 -9.243 13.574 1.00 93.88 225 GLY A O 1
ATOM 1772 N N . ARG A 1 226 ? -17.356 -9.069 13.031 1.00 95.19 226 ARG A N 1
ATOM 1773 C CA . ARG A 1 226 ? -16.809 -9.803 14.189 1.00 95.19 226 ARG A CA 1
ATOM 1774 C C . ARG A 1 226 ? -16.406 -8.856 15.325 1.00 95.19 226 ARG A C 1
ATOM 1776 O O . ARG A 1 226 ? -15.243 -8.774 15.714 1.00 95.19 226 ARG A O 1
ATOM 1783 N N . LEU A 1 227 ? -17.383 -8.143 15.887 1.00 94.94 227 LEU A N 1
ATOM 1784 C CA . LEU A 1 227 ? -17.134 -7.118 16.914 1.00 94.94 227 LEU A CA 1
ATOM 1785 C C . LEU A 1 227 ? -16.477 -7.659 18.196 1.00 94.94 227 LEU A C 1
ATOM 1787 O O . LEU A 1 227 ? -15.664 -6.959 18.798 1.00 94.94 227 LEU A O 1
ATOM 1791 N N . ASP A 1 228 ? -16.771 -8.896 18.597 1.00 95.38 228 ASP A N 1
ATOM 1792 C CA . ASP A 1 228 ? -16.146 -9.505 19.780 1.00 95.38 228 ASP A CA 1
ATOM 1793 C C . ASP A 1 228 ? -14.630 -9.644 19.596 1.00 95.38 228 ASP A C 1
ATOM 1795 O O . ASP A 1 228 ? -13.846 -9.238 20.454 1.00 95.38 228 ASP A O 1
ATOM 1799 N N . PHE A 1 229 ? -14.209 -10.130 18.425 1.00 96.50 229 PHE A N 1
ATOM 1800 C CA . PHE A 1 229 ? -12.796 -10.242 18.070 1.00 96.50 229 PHE A CA 1
ATOM 1801 C C . PHE A 1 229 ? -12.144 -8.868 17.937 1.00 96.50 229 PHE A C 1
ATOM 1803 O O . PHE A 1 229 ? -11.039 -8.676 18.440 1.00 96.50 229 PHE A O 1
ATOM 1810 N N . ALA A 1 230 ? -12.840 -7.894 17.345 1.00 97.25 230 ALA A N 1
ATOM 1811 C CA . ALA A 1 230 ? -12.350 -6.523 17.262 1.00 97.25 230 ALA A CA 1
ATOM 1812 C C . ALA A 1 230 ? -12.044 -5.925 18.647 1.00 97.25 230 ALA A C 1
ATOM 1814 O O . ALA A 1 230 ? -10.999 -5.296 18.838 1.00 97.25 230 ALA A O 1
ATOM 1815 N N . ASN A 1 231 ? -12.917 -6.164 19.631 1.00 96.69 231 ASN A N 1
ATOM 1816 C CA . ASN A 1 231 ? -12.719 -5.722 21.011 1.00 96.69 231 ASN A CA 1
ATOM 1817 C C . ASN A 1 231 ? -11.557 -6.446 21.706 1.00 96.69 231 ASN A C 1
ATOM 1819 O O . ASN A 1 231 ? -10.813 -5.805 22.447 1.00 96.69 231 ASN A O 1
ATOM 1823 N N . ILE A 1 232 ? -11.357 -7.745 21.447 1.00 97.88 232 ILE A N 1
ATOM 1824 C CA . ILE A 1 232 ? -10.190 -8.485 21.959 1.00 97.88 232 ILE A CA 1
ATOM 1825 C C . ILE A 1 232 ? -8.892 -7.824 21.478 1.00 97.88 232 ILE A C 1
ATOM 1827 O O . ILE A 1 232 ? -8.034 -7.514 22.303 1.00 97.88 232 ILE A O 1
ATOM 1831 N N . ARG A 1 233 ? -8.780 -7.519 20.177 1.00 98.12 233 ARG A N 1
ATOM 1832 C CA . ARG A 1 233 ? -7.576 -6.877 19.616 1.00 98.12 233 ARG A CA 1
ATOM 1833 C C . ARG A 1 233 ? -7.331 -5.481 20.200 1.00 98.12 233 ARG A C 1
ATOM 1835 O O . ARG A 1 233 ? -6.191 -5.125 20.482 1.00 98.12 233 ARG A O 1
ATOM 1842 N N . LEU A 1 234 ? -8.385 -4.700 20.464 1.00 97.88 234 LEU A N 1
ATOM 1843 C CA . LEU A 1 234 ? -8.237 -3.407 21.151 1.00 97.88 234 LEU A CA 1
ATOM 1844 C C . LEU A 1 234 ? -7.717 -3.550 22.583 1.00 97.88 234 LEU A C 1
ATOM 1846 O O . LEU A 1 234 ? -6.926 -2.718 23.027 1.00 97.88 234 LEU A O 1
ATOM 1850 N N . ASN A 1 235 ? -8.145 -4.582 23.308 1.00 98.12 235 ASN A N 1
ATOM 1851 C CA . ASN A 1 235 ? -7.664 -4.823 24.666 1.00 98.12 235 ASN A CA 1
ATOM 1852 C C . ASN A 1 235 ? -6.182 -5.224 24.672 1.00 98.12 235 ASN A C 1
ATOM 1854 O O . ASN A 1 235 ? -5.437 -4.745 25.522 1.00 98.12 235 ASN A O 1
ATOM 1858 N N . GLU A 1 236 ? -5.737 -6.029 23.705 1.00 98.44 236 GLU A N 1
ATOM 1859 C CA . GLU A 1 236 ? -4.316 -6.367 23.533 1.00 98.44 236 GLU A CA 1
ATOM 1860 C C . GLU A 1 236 ? -3.477 -5.120 23.211 1.00 98.44 236 GLU A C 1
ATOM 1862 O O . GLU A 1 236 ? -2.444 -4.890 23.842 1.00 98.44 236 GLU A O 1
ATOM 1867 N N . ALA A 1 237 ? -3.955 -4.253 22.309 1.00 98.38 237 ALA A N 1
ATOM 1868 C CA . ALA A 1 237 ? -3.313 -2.967 22.031 1.00 98.38 237 ALA A CA 1
ATOM 1869 C C . ALA A 1 237 ? -3.199 -2.095 23.297 1.00 98.38 237 ALA A C 1
ATOM 1871 O O . ALA A 1 237 ? -2.139 -1.538 23.588 1.00 98.38 237 ALA A O 1
ATOM 1872 N N . GLN A 1 238 ? -4.275 -2.012 24.086 1.00 98.25 238 GLN A N 1
ATOM 1873 C CA . GLN A 1 238 ? -4.302 -1.260 25.342 1.00 98.25 238 GLN A CA 1
ATOM 1874 C C . GLN A 1 238 ? -3.342 -1.835 26.390 1.00 98.25 238 GLN A C 1
ATOM 1876 O O . GLN A 1 238 ? -2.688 -1.072 27.106 1.00 98.25 238 GLN A O 1
ATOM 1881 N N . GLN A 1 239 ? -3.245 -3.162 26.478 1.00 98.25 239 GLN A N 1
ATOM 1882 C CA . GLN A 1 239 ? -2.326 -3.841 27.384 1.00 98.25 239 GLN A CA 1
ATOM 1883 C C . GLN A 1 239 ? -0.876 -3.484 27.047 1.00 98.25 239 GLN A C 1
ATOM 1885 O O . GLN A 1 239 ? -0.141 -3.067 27.942 1.00 98.25 239 GLN A O 1
ATOM 1890 N N . ILE A 1 240 ? -0.484 -3.555 25.771 1.00 98.00 240 ILE A N 1
ATOM 1891 C CA . ILE A 1 240 ? 0.867 -3.170 25.334 1.00 98.00 240 ILE A CA 1
ATOM 1892 C C . ILE A 1 240 ? 1.126 -1.688 25.632 1.00 98.00 240 ILE A C 1
ATOM 1894 O O . ILE A 1 240 ? 2.153 -1.348 26.218 1.00 98.00 240 ILE A O 1
ATOM 1898 N N . ALA A 1 241 ? 0.180 -0.800 25.308 1.00 97.56 241 ALA A N 1
ATOM 1899 C CA . ALA A 1 241 ? 0.327 0.633 25.567 1.00 97.56 241 ALA A CA 1
ATOM 1900 C C . ALA A 1 241 ? 0.534 0.943 27.061 1.00 97.56 241 ALA A C 1
ATOM 1902 O O . ALA A 1 241 ? 1.347 1.799 27.408 1.00 97.56 241 ALA A O 1
ATOM 1903 N N . SER A 1 242 ? -0.140 0.208 27.953 1.00 96.75 242 SER A N 1
ATOM 1904 C CA . SER A 1 242 ? -0.017 0.394 29.406 1.00 96.75 242 SER A CA 1
ATOM 1905 C C . SER A 1 242 ? 1.370 0.051 29.964 1.00 96.75 242 SER A C 1
ATOM 1907 O O . SER A 1 242 ? 1.769 0.611 30.986 1.00 96.75 242 SER A O 1
ATOM 1909 N N . GLN A 1 243 ? 2.110 -0.829 29.279 1.00 96.88 243 GLN A N 1
ATOM 1910 C CA . GLN A 1 243 ? 3.459 -1.264 29.651 1.00 96.88 243 GLN A CA 1
ATOM 1911 C C . GLN A 1 243 ? 4.551 -0.311 29.144 1.00 96.88 243 GLN A C 1
ATOM 1913 O O . GLN A 1 243 ? 5.699 -0.399 29.581 1.00 96.88 243 GLN A O 1
ATOM 1918 N N . LEU A 1 244 ? 4.214 0.616 28.241 1.00 95.69 244 LEU A N 1
ATOM 1919 C CA . LEU A 1 244 ? 5.153 1.618 27.752 1.00 95.69 244 LEU A CA 1
ATOM 1920 C C . LEU A 1 244 ? 5.449 2.676 28.819 1.00 95.69 244 LEU A C 1
ATOM 1922 O O . LEU A 1 244 ? 4.572 3.113 29.570 1.00 95.69 244 LEU A O 1
ATOM 1926 N N . MET A 1 245 ? 6.691 3.158 28.831 1.00 95.25 245 MET A N 1
ATOM 1927 C CA . MET A 1 245 ? 7.080 4.304 29.649 1.00 95.25 245 MET A CA 1
ATOM 1928 C C . MET A 1 245 ? 6.258 5.543 29.260 1.00 95.25 245 MET A C 1
ATOM 1930 O O . MET A 1 245 ? 6.005 5.796 28.076 1.00 95.25 245 MET A O 1
ATOM 1934 N N . LEU A 1 246 ? 5.850 6.324 30.265 1.00 94.88 246 LEU A N 1
ATOM 1935 C CA . LEU A 1 246 ? 5.137 7.584 30.060 1.00 94.88 246 LEU A CA 1
ATOM 1936 C C . LEU A 1 246 ? 5.954 8.505 29.150 1.00 94.88 246 LEU A C 1
ATOM 1938 O O . LEU A 1 246 ? 7.094 8.856 29.443 1.00 94.88 246 LEU A O 1
ATOM 1942 N N . SER A 1 247 ? 5.364 8.855 28.014 1.00 93.94 247 SER A N 1
ATOM 1943 C CA . SER A 1 247 ? 5.983 9.668 26.974 1.00 93.94 247 SER A CA 1
ATOM 1944 C C . SER A 1 247 ? 4.896 10.257 26.070 1.00 93.94 247 SER A C 1
ATOM 1946 O O . SER A 1 247 ? 3.793 9.703 25.999 1.00 93.94 247 SER A O 1
ATOM 1948 N N . PRO A 1 248 ? 5.185 11.336 25.321 1.00 95.88 248 PRO A N 1
ATOM 1949 C CA . PRO A 1 248 ? 4.264 11.842 24.305 1.00 95.88 248 PRO A CA 1
ATOM 1950 C C . PRO A 1 248 ? 3.846 10.771 23.282 1.00 95.88 248 PRO A C 1
ATOM 1952 O O . PRO A 1 248 ? 2.689 10.734 22.872 1.00 95.88 248 PRO A O 1
ATOM 1955 N N . GLY A 1 249 ? 4.761 9.859 22.923 1.00 94.31 249 GLY A N 1
ATOM 1956 C CA . GLY A 1 249 ? 4.483 8.745 22.012 1.00 94.31 249 GLY A CA 1
ATOM 1957 C C . GLY A 1 249 ? 3.449 7.762 22.565 1.00 94.31 249 GLY A C 1
ATOM 1958 O O . GLY A 1 249 ? 2.511 7.394 21.861 1.00 94.31 249 GLY A O 1
ATOM 1959 N N . ARG A 1 250 ? 3.548 7.404 23.852 1.00 95.50 250 ARG A N 1
ATOM 1960 C CA . ARG A 1 250 ? 2.526 6.589 24.525 1.00 95.50 250 ARG A CA 1
ATOM 1961 C C . ARG A 1 250 ? 1.156 7.272 24.513 1.00 95.50 250 ARG A C 1
ATOM 1963 O O . ARG A 1 250 ? 0.176 6.629 24.154 1.00 95.50 250 ARG A O 1
ATOM 1970 N N . ASN A 1 251 ? 1.089 8.560 24.855 1.00 95.81 251 ASN A N 1
ATOM 1971 C CA . ASN A 1 251 ? -0.179 9.301 24.889 1.0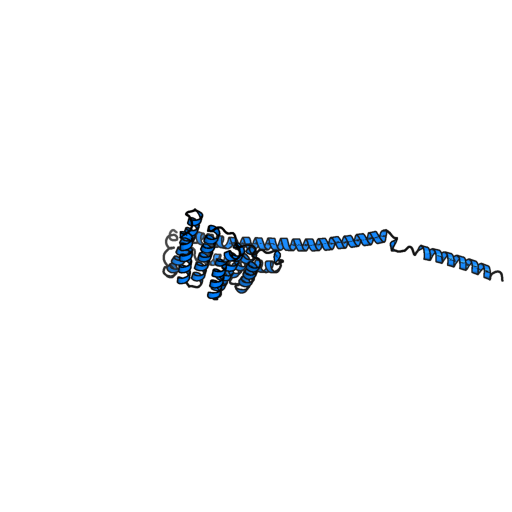0 95.81 251 ASN A CA 1
ATOM 1972 C C . ASN A 1 251 ? -0.850 9.347 23.506 1.00 95.81 251 ASN A C 1
ATOM 1974 O O . ASN A 1 251 ? -2.070 9.232 23.404 1.00 95.81 251 ASN A O 1
ATOM 1978 N N . LEU A 1 252 ? -0.056 9.479 22.436 1.00 96.19 252 LEU A N 1
ATOM 1979 C CA . LEU A 1 252 ? -0.556 9.413 21.063 1.00 96.19 252 LEU A CA 1
ATOM 1980 C C . LEU A 1 252 ? -1.180 8.041 20.756 1.00 96.19 252 LEU A C 1
ATOM 1982 O O . LEU A 1 252 ? -2.289 7.984 20.225 1.00 96.19 252 LEU A O 1
ATOM 1986 N N . LEU A 1 253 ? -0.498 6.950 21.120 1.00 97.00 253 LEU A N 1
ATOM 1987 C CA . LEU A 1 253 ? -0.993 5.583 20.915 1.00 97.00 253 LEU A CA 1
ATOM 1988 C C . LEU A 1 253 ? -2.273 5.313 21.723 1.00 97.00 253 LEU A C 1
ATOM 1990 O O . LEU A 1 253 ? -3.237 4.773 21.184 1.00 97.00 253 LEU A O 1
ATOM 1994 N N . GLU A 1 254 ? -2.326 5.738 22.988 1.00 97.44 254 GLU A N 1
ATOM 1995 C CA . GLU A 1 254 ? -3.535 5.643 23.820 1.00 97.44 254 GLU A CA 1
ATOM 1996 C C . GLU A 1 254 ? -4.704 6.441 23.217 1.00 97.44 254 GLU A C 1
ATOM 1998 O O . GLU A 1 254 ? -5.835 5.950 23.175 1.00 97.44 254 GLU A O 1
ATOM 2003 N N . GLY A 1 255 ? -4.433 7.631 22.671 1.00 97.38 255 GLY A N 1
ATOM 2004 C CA . GLY A 1 255 ? -5.423 8.429 21.947 1.00 97.38 255 GLY A CA 1
ATOM 2005 C C . GLY A 1 255 ? -5.986 7.712 20.715 1.00 97.38 255 GLY A C 1
ATOM 2006 O O . GLY A 1 255 ? -7.200 7.705 20.508 1.00 97.38 255 GLY A O 1
ATOM 2007 N N . GLN A 1 256 ? -5.133 7.046 19.933 1.00 97.19 256 GLN A N 1
ATOM 2008 C CA . GLN A 1 256 ? -5.550 6.264 18.760 1.00 97.19 256 GLN A CA 1
ATOM 2009 C C . GLN A 1 256 ? -6.382 5.034 19.140 1.00 97.19 256 GLN A C 1
ATOM 2011 O O . GLN A 1 256 ? -7.395 4.747 18.494 1.00 97.19 256 GLN A O 1
ATOM 2016 N N . ILE A 1 257 ? -6.009 4.337 20.218 1.00 98.12 257 ILE A N 1
ATOM 2017 C CA . ILE A 1 257 ? -6.794 3.223 20.769 1.00 98.12 257 ILE A CA 1
ATOM 2018 C C . ILE A 1 257 ? -8.181 3.718 21.199 1.00 98.12 257 ILE A C 1
ATOM 2020 O O . ILE A 1 257 ? -9.196 3.129 20.817 1.00 98.12 257 ILE A O 1
ATOM 2024 N N . ALA A 1 258 ? -8.245 4.829 21.939 1.00 97.56 258 ALA A N 1
ATOM 2025 C CA . ALA A 1 258 ? -9.503 5.417 22.391 1.00 97.56 258 ALA A CA 1
ATOM 2026 C C . ALA A 1 258 ? -10.392 5.863 21.217 1.00 97.56 258 ALA A C 1
ATOM 2028 O O . ALA A 1 258 ? -11.594 5.584 21.215 1.00 97.56 258 ALA A O 1
ATOM 2029 N N . GLN A 1 259 ? -9.806 6.497 20.197 1.00 95.75 259 GLN A N 1
ATOM 2030 C CA . GLN A 1 259 ? -10.515 6.904 18.984 1.00 95.75 259 GLN A CA 1
ATOM 2031 C C . GLN A 1 259 ? -11.095 5.697 18.238 1.00 95.75 259 GLN A C 1
ATOM 2033 O O . GLN A 1 259 ? -12.281 5.700 17.901 1.00 95.75 259 GLN A O 1
ATOM 2038 N N . THR A 1 260 ? -10.295 4.649 18.031 1.00 96.12 260 THR A N 1
ATOM 2039 C CA . THR A 1 260 ? -10.736 3.421 17.349 1.00 96.12 260 THR A CA 1
ATOM 2040 C C . THR A 1 260 ? -11.880 2.761 18.121 1.00 96.12 260 THR A C 1
ATOM 2042 O O . THR A 1 260 ? -12.924 2.432 17.558 1.00 96.12 260 THR A O 1
ATOM 2045 N N . LYS A 1 261 ? -11.755 2.665 19.450 1.00 96.00 261 LYS A N 1
ATOM 2046 C CA . LYS A 1 261 ? -12.815 2.146 20.326 1.00 96.00 261 LYS A CA 1
ATOM 2047 C C . LYS A 1 261 ? -14.108 2.960 20.220 1.00 96.00 261 LYS A C 1
ATOM 2049 O O . LYS A 1 261 ? -15.199 2.389 20.177 1.00 96.00 261 LYS A O 1
ATOM 2054 N N . ALA A 1 262 ? -14.011 4.288 20.162 1.00 94.06 262 ALA A N 1
ATOM 2055 C CA . ALA A 1 262 ? -15.169 5.160 19.989 1.00 94.06 262 ALA A CA 1
ATOM 2056 C C . ALA A 1 262 ? -15.857 4.947 18.629 1.00 94.06 262 ALA A C 1
ATOM 2058 O O . ALA A 1 262 ? -17.085 4.874 18.585 1.00 94.06 262 ALA A O 1
ATOM 2059 N N . GLN A 1 263 ? -15.086 4.787 17.548 1.00 91.38 263 GLN A N 1
ATOM 2060 C CA . GLN A 1 263 ? -15.602 4.525 16.198 1.00 91.38 263 GLN A CA 1
ATOM 2061 C C . GLN A 1 263 ? -16.349 3.186 16.098 1.00 91.38 263 GLN A C 1
ATOM 2063 O O . GLN A 1 263 ? -17.422 3.116 15.492 1.00 91.38 263 GLN A O 1
ATOM 2068 N N . LEU A 1 264 ? -15.835 2.128 16.731 1.00 91.44 264 LEU A N 1
ATOM 2069 C CA . LEU A 1 264 ? -16.522 0.832 16.761 1.00 91.44 264 LEU A CA 1
ATOM 2070 C C . LEU A 1 264 ? -17.846 0.906 17.534 1.00 91.44 264 LEU A C 1
ATOM 2072 O O . LEU A 1 264 ? -18.873 0.392 17.085 1.00 91.44 264 LEU A O 1
ATOM 2076 N N . ASN A 1 265 ? -17.853 1.615 18.664 1.00 88.56 265 ASN A N 1
ATOM 2077 C CA . ASN A 1 265 ? -19.053 1.785 19.482 1.00 88.56 265 ASN A CA 1
ATOM 2078 C C . ASN A 1 265 ? -20.109 2.682 18.815 1.00 88.56 265 ASN A C 1
ATOM 2080 O O . ASN A 1 265 ? -21.307 2.417 18.942 1.00 88.56 265 ASN A O 1
ATOM 2084 N N . SER A 1 266 ? -19.702 3.742 18.109 1.00 83.38 266 SER A N 1
ATOM 2085 C CA . SER A 1 266 ? -20.631 4.631 17.398 1.00 83.38 266 SER A CA 1
ATOM 2086 C C . SER A 1 266 ? -21.260 3.943 16.189 1.00 83.38 266 SER A C 1
ATOM 2088 O O . SER A 1 266 ? -22.466 4.071 15.986 1.00 83.38 266 SER A O 1
ATOM 2090 N N . SER A 1 267 ? -20.493 3.131 15.458 1.00 71.62 267 SER A N 1
ATOM 2091 C CA . SER A 1 267 ? -21.003 2.302 14.358 1.00 71.62 267 SER A CA 1
ATOM 2092 C C . SER A 1 267 ? -22.112 1.352 14.825 1.00 71.62 267 SER A C 1
ATOM 2094 O O . SER A 1 267 ? -23.086 1.123 14.107 1.00 71.62 267 SER A O 1
ATOM 2096 N N . ASN A 1 268 ? -22.021 0.863 16.066 1.00 61.41 268 ASN A N 1
ATOM 2097 C CA . ASN A 1 268 ? -23.062 0.043 16.681 1.00 61.41 268 ASN A CA 1
ATOM 2098 C C . ASN A 1 268 ? -24.318 0.864 17.055 1.00 61.41 268 ASN A C 1
ATOM 2100 O O . ASN A 1 268 ? -25.444 0.404 16.885 1.00 61.41 268 ASN A O 1
ATOM 2104 N N . LYS A 1 269 ? -24.144 2.117 17.505 1.00 61.91 269 LYS A N 1
ATOM 2105 C CA . LYS A 1 269 ? -25.250 3.023 17.881 1.00 61.91 269 LYS A CA 1
ATOM 2106 C C . LYS A 1 269 ? -25.981 3.650 16.690 1.00 61.91 269 LYS A C 1
ATOM 2108 O O . LYS A 1 269 ? -27.188 3.851 16.770 1.00 61.91 269 LYS A O 1
ATOM 2113 N N . ILE A 1 270 ? -25.299 3.956 15.583 1.00 57.88 270 ILE A N 1
ATOM 2114 C CA . ILE A 1 270 ? -25.919 4.581 14.396 1.00 57.88 270 ILE A CA 1
ATOM 2115 C C . ILE A 1 270 ? -26.922 3.632 13.721 1.00 57.88 270 ILE A C 1
ATOM 2117 O O . ILE A 1 270 ? -27.931 4.099 13.191 1.00 57.88 270 ILE A O 1
ATOM 2121 N N . LYS A 1 271 ? -26.736 2.307 13.842 1.00 53.94 271 LYS A N 1
ATOM 2122 C CA . LYS A 1 271 ? -27.767 1.323 13.464 1.00 53.94 271 LYS A CA 1
ATOM 2123 C C . LYS A 1 271 ? -29.087 1.491 14.237 1.00 53.94 271 LYS A C 1
ATOM 2125 O O . LYS A 1 271 ? -30.098 0.964 13.790 1.00 53.94 271 LYS A O 1
ATOM 2130 N N . LEU A 1 272 ? -29.099 2.227 15.352 1.00 51.16 272 LEU A N 1
ATOM 2131 C CA . LEU A 1 272 ? -30.252 2.366 16.247 1.00 51.16 272 LEU A CA 1
ATOM 2132 C C . LEU A 1 272 ? -30.900 3.767 16.254 1.00 51.16 272 LEU A C 1
ATOM 2134 O O . LEU A 1 272 ? -31.986 3.897 16.805 1.00 51.16 272 LEU A O 1
ATOM 2138 N N . ALA A 1 273 ? -30.282 4.813 15.680 1.00 52.00 273 ALA A N 1
ATOM 2139 C CA . ALA A 1 273 ? -30.651 6.205 16.012 1.00 52.00 273 ALA A CA 1
ATOM 2140 C C . ALA A 1 273 ? -30.915 7.180 14.838 1.00 52.00 273 ALA A C 1
ATOM 2142 O O . ALA A 1 273 ? -31.126 8.372 15.067 1.00 52.00 273 ALA A O 1
ATOM 2143 N N . ASN A 1 274 ? -30.912 6.744 13.578 1.00 45.81 274 ASN A N 1
ATOM 2144 C CA . ASN A 1 274 ? -31.026 7.672 12.442 1.00 45.81 274 ASN A CA 1
ATOM 2145 C C . ASN A 1 274 ? -32.465 8.180 12.175 1.00 45.81 274 ASN A C 1
ATOM 2147 O O . ASN A 1 274 ? -33.101 7.658 11.272 1.00 45.81 274 ASN A O 1
ATOM 2151 N N . THR A 1 275 ? -32.920 9.242 12.871 1.00 50.25 275 THR A N 1
ATOM 2152 C CA . THR A 1 275 ? -33.898 10.269 12.390 1.00 50.25 275 THR A CA 1
ATOM 2153 C C . THR A 1 275 ? -34.079 11.450 13.383 1.00 50.25 275 THR A C 1
ATOM 2155 O O . THR A 1 275 ? -35.126 11.526 14.023 1.00 50.25 275 THR A O 1
ATOM 2158 N N . ALA A 1 276 ? -33.141 12.410 13.540 1.00 54.66 276 ALA A N 1
ATOM 2159 C CA . ALA A 1 276 ? -33.479 13.615 14.344 1.00 54.66 276 ALA A CA 1
ATOM 2160 C C . ALA A 1 276 ? -32.751 14.966 14.120 1.00 54.66 276 ALA A C 1
ATOM 2162 O O . ALA A 1 276 ? -33.338 15.975 14.491 1.00 54.66 276 ALA A O 1
ATOM 2163 N N . SER A 1 277 ? -31.541 15.081 13.549 1.00 55.12 277 SER A N 1
ATOM 2164 C CA . SER A 1 277 ? -30.713 16.280 13.858 1.00 55.12 277 SER A CA 1
ATOM 2165 C C . SER A 1 277 ? -30.551 17.401 12.806 1.00 55.12 277 SER A C 1
ATOM 2167 O O . SER A 1 277 ? -29.829 18.347 13.089 1.00 55.12 277 SER A O 1
ATOM 2169 N N . CYS A 1 278 ? -31.195 17.380 11.631 1.00 59.69 278 CYS A N 1
ATOM 2170 C CA . CYS A 1 278 ? -30.956 18.411 10.587 1.00 59.69 278 CYS A CA 1
ATOM 2171 C C . CYS A 1 278 ? -32.129 19.382 10.341 1.00 59.69 278 CYS A C 1
ATOM 2173 O O . CYS A 1 278 ? -32.198 20.007 9.288 1.00 59.69 278 CYS A O 1
ATOM 2175 N N . LYS A 1 279 ? -33.092 19.501 11.267 1.00 54.69 279 LYS A N 1
ATOM 2176 C CA . LYS A 1 279 ? -34.321 20.291 11.039 1.00 54.69 279 LYS A CA 1
ATOM 2177 C C . LYS A 1 279 ? -34.259 21.778 11.426 1.00 54.69 279 LYS A C 1
ATOM 2179 O O . LYS A 1 279 ? -35.243 22.463 11.183 1.00 54.69 279 LYS A O 1
ATOM 2184 N N . SER A 1 280 ? -33.173 22.300 12.002 1.00 53.47 280 SER A N 1
ATOM 2185 C CA . SER A 1 280 ? -33.193 23.642 12.620 1.00 53.47 280 SER A CA 1
ATOM 2186 C C . SER A 1 280 ? -32.629 24.803 11.789 1.00 53.47 280 SER A C 1
ATOM 2188 O O . SER A 1 280 ? -32.683 25.926 12.274 1.00 53.47 280 SER A O 1
ATOM 2190 N N . GLU A 1 281 ? -32.123 24.593 10.568 1.00 52.94 281 GLU A N 1
ATOM 2191 C CA . GLU A 1 281 ? -31.458 25.675 9.801 1.00 52.94 281 GLU A CA 1
ATOM 2192 C C . GLU A 1 281 ? -32.114 26.041 8.458 1.00 52.94 281 GLU A C 1
ATOM 2194 O O . GLU A 1 281 ? -31.711 27.013 7.831 1.00 52.94 281 GLU A O 1
ATOM 2199 N N . LEU A 1 282 ? -33.166 25.335 8.024 1.00 53.31 282 LEU A N 1
ATOM 2200 C CA . LEU A 1 282 ? -33.850 25.608 6.744 1.00 53.31 282 LEU A CA 1
ATOM 2201 C C . LEU A 1 282 ? -35.185 26.370 6.880 1.00 53.31 282 LEU A C 1
ATOM 2203 O O . LEU A 1 282 ? -35.926 26.469 5.908 1.00 53.31 282 LEU A O 1
ATOM 2207 N N . SER A 1 283 ? -35.515 26.913 8.057 1.00 47.19 283 SER A N 1
ATOM 2208 C CA . SER A 1 283 ? -36.795 27.606 8.306 1.00 47.19 283 SER A CA 1
ATOM 2209 C C . SER A 1 283 ? -36.663 29.116 8.531 1.00 47.19 283 SER A C 1
ATOM 2211 O O . SER A 1 283 ? -37.390 29.680 9.348 1.00 47.19 283 SER A O 1
ATOM 2213 N N . VAL A 1 284 ? -35.734 29.776 7.839 1.00 51.81 284 VAL A N 1
ATOM 2214 C CA . VAL A 1 284 ? -35.702 31.245 7.753 1.00 51.81 284 VAL A CA 1
ATOM 2215 C C . VAL A 1 284 ? -35.592 31.634 6.282 1.00 51.81 284 VAL A C 1
ATOM 2217 O O . VAL A 1 284 ? -34.510 31.888 5.759 1.00 51.81 284 VAL A O 1
ATOM 2220 N N . SER A 1 285 ? -36.726 31.599 5.588 1.00 45.75 285 SER A N 1
ATOM 2221 C CA . SER A 1 285 ? -36.974 32.266 4.303 1.00 45.75 285 SER A CA 1
ATOM 2222 C C . SER A 1 285 ? -38.470 32.505 4.175 1.00 45.75 285 SER A C 1
ATOM 2224 O O . SER A 1 285 ? -39.210 31.498 4.231 1.00 45.75 285 SER A O 1
#

Sequence (285 aa):
MANTDEKLENLKGEVDALQIEVMSQRSPWFKNISIWVSIAALLFSFGTTVVSFKRTEMQDIQNTKSELRSILQRLTVLPTTQFELSKKYECDKNAIGFLGAQISQESTLLAKQAAYLAEKLPHDVISSTEYGSIALALQNAYQLNDAEKYYKLAKATSESVNDEVAALRGVANLKLLSGEVELGRMNFNEALKVFDNYPEHNTYTVSSTHIWTYLIWSTAEAGVGRLDFANIRLNEAQQIASQLMLSPGRNLLEGQIAQTKAQLNSSNKIKLANTASCKSELSVS

InterPro domains:
  IPR011990 Tetratricopeptide-like helical domain superfamily [G3DSA:1.25.40.10] (104-210)

Foldseek 3Di:
DVPVVVVVVVVVVVVVVVVVVVVVVPPPPVPDVVVVVVVVVVVVVVVVVVVVVVVVVVVVLVVLVVVLVVLLVVLVCLVVVLVVQCVVCVLPVVSSVVVVVVSLVSLLVSLVSSLVSCVVHDLLSAALVSLLSSLVSCVSNVVLVSSLVSLVSSCVRDPDLVSNLSSLLSNLLSCLVVVVNVVSVVSLVVSLCSCVVPPDDDLLVSLLSLLVSLLSNLVSCVVSVNNVSSVVSLVVSVVSLVPDDDDPSSVVSVVSSVVSVVVSVVVVCVVPDPDDDNPDPPPDD